Protein AF-A0A938PVH2-F1 (afdb_monomer)

Sequence (219 aa):
PDIEKRLEAFVRLGHAVLVFPGGVGTAEEIFYLLGIVTDPKNATHSLPLV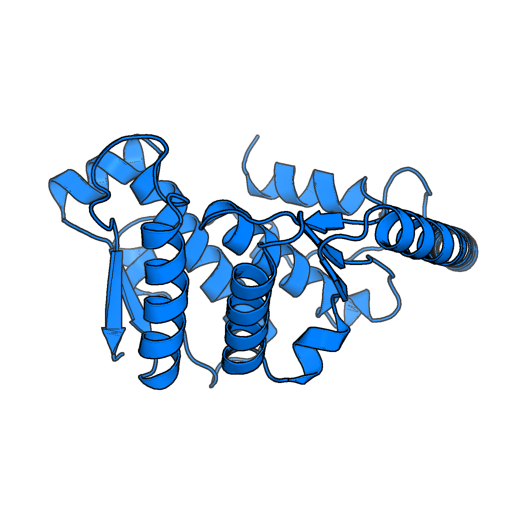FTGPAGSEAYFDELDRFLRTVLGDDIATCYRIIVGNAEAVGEHIDARMRRIRTQRRRDGDAYYFSWLLSIPPEHQKPFQVTHESVAALRLSRDLPRHQLITELRRAFSAIVTGNVKENGIRMIEERGPFVLASEPELVTALDRLLTQFVHQGRMRLNGEYKPCYRVVPA

Nearest PDB structures (foldseek):
  3gh1-assembly1_D  TM=9.750E-01  e=6.994E-23  Vibrio cholerae O1 biovar El Tor str. N16961
  3gh1-assembly1_A  TM=9.715E-01  e=1.486E-22  Vibrio cholerae O1 biovar El Tor str. N16961
  2pmb-assembly1_D  TM=9.766E-01  e=3.515E-22  Vibrio cholerae
  3gh1-assembly1_B  TM=9.733E-01  e=2.686E-22  Vibrio cholerae O1 biovar El Tor str. N16961
  2pmb-assembly1_B  TM=9.707E-01  e=2.412E-22  Vibrio cholerae

Secondary structure (DSSP, 8-state):
--HHHHHHHHHHH-SSEEE-S--HHHHHHHHHHHHHHTSGGGTT----EEEEE-TT-HHHHHHHHHHHHHHH-GGGGGSEEEEES-HHHHHHHHHHHHHHHHHHHHHHT--SSS-SS----HHHHS-----HHHHHT--B-TTS-HHHHHHHHHHHHHHHHHHHH-HHHHHHHHHH-SEEEEE-HHHHHHHHHHHHHHHHTT-S-SSSPPPPSEEEEE-

pLDDT: mean 94.38, std 4.14, range [72.56, 98.69]

Radius of gyration: 17.72 Å; Cα contacts (8 Å, |Δi|>4): 304; chains: 1; bounding box: 42×38×47 Å

Solvent-accessible surface area (backbone atoms only — not comparable to full-atom values): 12247 Å² total; per-residue (Å²): 144,57,68,38,60,51,56,50,50,50,63,30,55,43,72,56,46,81,43,60,91,64,26,49,62,50,52,21,50,48,28,54,50,48,45,31,67,67,33,78,84,21,71,88,58,75,67,54,35,36,40,37,44,56,72,87,41,56,71,57,51,54,49,51,50,50,43,48,28,74,67,65,38,72,71,53,59,76,64,46,44,82,48,64,53,43,69,65,61,50,52,55,51,50,56,59,47,51,57,51,42,54,53,48,28,65,73,73,72,44,53,88,78,38,46,72,80,63,57,70,58,68,80,66,60,51,84,81,77,75,46,64,68,56,45,48,66,42,62,48,42,75,90,43,60,64,66,56,30,32,52,36,50,23,50,53,27,49,41,51,40,32,30,69,73,34,70,73,29,37,50,48,32,73,76,73,42,50,39,48,40,36,14,41,69,70,51,32,54,46,50,50,52,55,52,50,51,27,52,77,70,54,40,74,46,94,73,78,88,82,74,74,46,55,44,75,36,75,101

Foldseek 3Di:
DDDLVVLLVCQFQDQEDEQEDFALVSVLSVLQLLLQCVPPLCVLPDHEYEYEDAPVCVVLVVLVLVLCCLQQNNCSPVRYHYDYNDVPVVVVVVVVSVVVNVVSCVVVVHDNRTGPSRDRDVLSNDDDDAALVSQQPQECESVDDSSSNSSSSSSNSVLQVCLQDPPVNVVRCVVPNAREHEHAPSNLVSVCVSNVVCQVVCRSHVDDHDDGSYHYDHD

Mean predicted aligned error: 3.4 Å

Structure (mmCIF, N/CA/C/O backbone):
data_AF-A0A938PVH2-F1
#
_entry.id   AF-A0A938PVH2-F1
#
loop_
_atom_site.group_PDB
_atom_site.id
_atom_site.type_symbol
_atom_site.label_atom_id
_atom_site.label_alt_id
_atom_site.label_comp_id
_atom_site.label_asym_id
_atom_site.label_entity_id
_atom_site.label_seq_id
_atom_site.pdbx_PDB_ins_code
_atom_site.Cartn_x
_atom_site.Cartn_y
_atom_site.Cartn_z
_atom_site.occupancy
_atom_site.B_iso_or_equiv
_atom_site.auth_seq_id
_atom_site.auth_comp_id
_atom_site.auth_asym_id
_atom_site.auth_atom_id
_atom_site.pdbx_PDB_model_num
ATOM 1 N N . PRO A 1 1 ? 15.352 -4.354 12.993 1.00 78.00 1 PRO A N 1
ATOM 2 C CA . PRO A 1 1 ? 15.425 -3.075 13.742 1.00 78.00 1 PRO A CA 1
ATOM 3 C C . PRO A 1 1 ? 14.081 -2.327 13.790 1.00 78.00 1 PRO A C 1
ATOM 5 O O . PRO A 1 1 ? 13.755 -1.824 14.853 1.00 78.00 1 PRO A O 1
ATOM 8 N N . ASP A 1 2 ? 13.292 -2.303 12.702 1.00 82.75 2 ASP A N 1
ATOM 9 C CA . ASP A 1 2 ? 11.919 -1.748 12.657 1.00 82.75 2 ASP A CA 1
ATOM 10 C C . ASP A 1 2 ? 11.151 -2.220 11.394 1.00 82.75 2 ASP A C 1
ATOM 12 O O . ASP A 1 2 ? 11.685 -3.009 10.605 1.00 82.75 2 ASP A O 1
ATOM 16 N N . ILE A 1 3 ? 9.888 -1.787 11.237 1.00 80.50 3 ILE A N 1
ATOM 17 C CA . ILE A 1 3 ? 8.997 -2.145 10.114 1.00 80.50 3 ILE A CA 1
ATOM 18 C C . ILE A 1 3 ? 9.482 -1.510 8.808 1.00 80.50 3 ILE A C 1
ATOM 20 O O . ILE A 1 3 ? 9.533 -2.186 7.783 1.00 80.50 3 ILE A O 1
ATOM 24 N N . GLU A 1 4 ? 9.895 -0.248 8.831 1.00 85.31 4 GLU A N 1
ATOM 25 C CA . GLU A 1 4 ? 10.315 0.484 7.636 1.00 85.31 4 GLU A CA 1
ATOM 26 C C . GLU A 1 4 ? 11.549 -0.154 6.984 1.00 85.31 4 GLU A C 1
ATOM 28 O O . GLU A 1 4 ? 11.578 -0.331 5.766 1.00 85.31 4 GLU A O 1
ATOM 33 N N . LYS A 1 5 ? 12.530 -0.610 7.777 1.00 89.31 5 LYS A N 1
ATOM 34 C CA . LYS A 1 5 ? 13.691 -1.356 7.255 1.00 89.31 5 LYS A CA 1
ATOM 35 C C . LYS A 1 5 ? 13.315 -2.725 6.693 1.00 89.31 5 LYS A C 1
ATOM 37 O O . LYS A 1 5 ? 13.970 -3.193 5.764 1.00 89.31 5 LYS A O 1
ATOM 42 N N . ARG A 1 6 ? 12.276 -3.376 7.233 1.00 89.69 6 ARG A N 1
ATOM 43 C CA . ARG A 1 6 ? 11.739 -4.624 6.664 1.00 89.69 6 ARG A CA 1
ATOM 44 C C . ARG A 1 6 ? 11.153 -4.368 5.275 1.00 89.69 6 ARG A C 1
ATOM 46 O O . ARG A 1 6 ? 11.444 -5.121 4.352 1.00 89.69 6 ARG A O 1
ATOM 53 N N . LEU A 1 7 ? 10.368 -3.301 5.126 1.00 88.94 7 LEU A N 1
ATOM 54 C CA . LEU A 1 7 ? 9.766 -2.917 3.848 1.00 88.94 7 LEU A CA 1
ATOM 55 C C . LEU A 1 7 ? 10.825 -2.530 2.807 1.00 88.94 7 LEU A C 1
ATOM 57 O O . LEU A 1 7 ? 10.749 -2.982 1.665 1.00 88.94 7 LEU A O 1
ATOM 61 N N . GLU A 1 8 ? 11.858 -1.786 3.214 1.00 94.00 8 GLU A N 1
ATOM 62 C CA . GLU A 1 8 ? 12.988 -1.474 2.335 1.00 94.00 8 GLU A CA 1
ATOM 63 C C . GLU A 1 8 ? 13.711 -2.751 1.883 1.00 94.00 8 GLU A C 1
ATOM 65 O O . GLU A 1 8 ? 13.991 -2.915 0.696 1.00 94.00 8 GLU A O 1
ATOM 70 N N . ALA A 1 9 ? 13.955 -3.703 2.788 1.00 94.31 9 ALA A N 1
ATOM 71 C CA . ALA A 1 9 ? 14.586 -4.967 2.420 1.00 94.31 9 ALA A CA 1
ATOM 72 C C . ALA A 1 9 ? 13.789 -5.729 1.343 1.00 94.31 9 ALA A C 1
ATOM 74 O O . ALA A 1 9 ? 14.394 -6.244 0.400 1.00 94.31 9 ALA A O 1
ATOM 75 N N . PHE A 1 10 ? 12.451 -5.754 1.427 1.00 93.00 10 PHE A N 1
ATOM 76 C CA . PHE A 1 10 ? 11.612 -6.411 0.417 1.00 93.00 10 PHE A CA 1
ATOM 77 C C . PHE A 1 10 ? 11.807 -5.824 -0.982 1.00 93.00 10 PHE A C 1
ATOM 79 O O . PHE A 1 10 ? 12.013 -6.576 -1.931 1.00 93.00 10 PHE A O 1
ATOM 86 N N . VAL A 1 11 ? 11.784 -4.497 -1.121 1.00 95.12 11 VAL A N 1
ATOM 87 C CA . VAL A 1 11 ? 11.889 -3.841 -2.438 1.00 95.12 11 VAL A CA 1
ATOM 88 C C . VAL A 1 11 ? 13.318 -3.790 -2.974 1.00 95.12 11 VAL A C 1
ATOM 90 O O . VAL A 1 11 ? 13.523 -3.703 -4.182 1.00 95.12 11 VAL A O 1
ATOM 93 N N . ARG A 1 12 ? 14.323 -3.851 -2.092 1.00 96.81 12 ARG A N 1
ATOM 94 C CA . ARG A 1 12 ? 15.731 -3.899 -2.501 1.00 96.81 12 ARG A CA 1
ATOM 95 C C . ARG A 1 12 ? 16.122 -5.267 -3.047 1.00 96.81 12 ARG A C 1
ATOM 97 O O . ARG A 1 12 ? 16.901 -5.328 -3.996 1.00 96.81 12 ARG A O 1
ATOM 104 N N . LEU A 1 13 ? 15.613 -6.339 -2.442 1.00 96.06 13 LEU A N 1
ATOM 105 C CA . LEU A 1 13 ? 15.939 -7.720 -2.811 1.00 96.06 13 LEU A CA 1
ATOM 106 C C . LEU A 1 13 ? 14.981 -8.287 -3.864 1.00 96.06 13 LEU A C 1
ATOM 108 O O . LEU A 1 13 ? 15.388 -9.092 -4.700 1.00 96.06 13 LEU A O 1
ATOM 112 N N . GLY A 1 14 ? 13.712 -7.882 -3.825 1.00 93.94 14 GLY A N 1
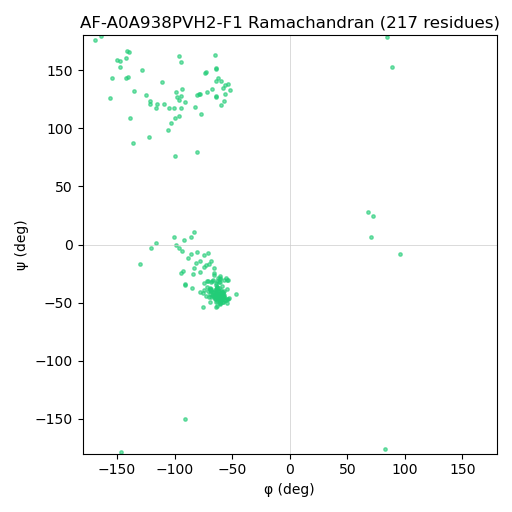ATOM 113 C CA . GLY A 1 14 ? 12.688 -8.349 -4.746 1.00 93.94 14 GLY A CA 1
ATOM 114 C C . GLY A 1 14 ? 12.867 -7.775 -6.148 1.00 93.94 14 GLY A C 1
ATOM 115 O O . GLY A 1 14 ? 12.989 -6.568 -6.341 1.00 93.94 14 GLY A O 1
ATOM 116 N N . HIS A 1 15 ? 12.821 -8.643 -7.156 1.00 95.69 15 HIS A N 1
ATOM 117 C CA . HIS A 1 15 ? 12.743 -8.211 -8.555 1.00 95.69 15 HIS A CA 1
ATOM 118 C C . HIS A 1 15 ? 11.307 -7.920 -8.987 1.00 95.69 15 HIS A C 1
ATOM 120 O O . HIS A 1 15 ? 11.089 -7.143 -9.905 1.00 95.69 15 HIS A O 1
ATOM 126 N N . ALA A 1 16 ? 10.325 -8.533 -8.338 1.00 95.94 16 ALA A N 1
ATOM 127 C CA . ALA A 1 16 ? 8.908 -8.255 -8.513 1.00 95.94 16 ALA A CA 1
ATOM 128 C C . ALA A 1 16 ? 8.179 -8.535 -7.200 1.00 95.94 16 ALA A C 1
ATOM 130 O O . ALA A 1 16 ? 8.674 -9.292 -6.363 1.00 95.94 16 ALA A O 1
ATOM 131 N N . VAL A 1 17 ? 7.000 -7.940 -7.040 1.00 97.38 17 VAL A N 1
ATOM 132 C CA . VAL A 1 17 ? 6.172 -8.117 -5.848 1.00 97.38 17 VAL A CA 1
ATOM 133 C C . VAL A 1 17 ? 4.822 -8.686 -6.254 1.00 97.38 17 VAL A C 1
ATOM 135 O O . VAL A 1 17 ? 4.111 -8.107 -7.077 1.00 97.38 17 VAL A O 1
ATOM 138 N N . LEU A 1 18 ? 4.483 -9.831 -5.665 1.00 98.00 18 LEU A N 1
ATOM 139 C CA . LEU A 1 18 ? 3.156 -10.427 -5.745 1.00 98.00 18 LEU A CA 1
ATOM 140 C C . LEU A 1 18 ? 2.389 -10.062 -4.476 1.00 98.00 18 LEU A C 1
ATOM 142 O O . LEU A 1 18 ? 2.882 -10.298 -3.374 1.00 98.00 18 LEU A O 1
ATOM 146 N N . VAL A 1 19 ? 1.192 -9.503 -4.628 1.00 98.00 19 VAL A N 1
ATOM 147 C CA . VAL A 1 19 ? 0.321 -9.131 -3.510 1.00 98.00 19 VAL A CA 1
ATOM 148 C C . VAL A 1 19 ? -0.945 -9.972 -3.567 1.00 98.00 19 VAL A C 1
ATOM 150 O O . VAL A 1 19 ? -1.683 -9.937 -4.552 1.00 98.00 19 VAL A O 1
ATOM 153 N N . PHE A 1 20 ? -1.187 -10.721 -2.494 1.00 98.00 20 PHE A N 1
ATOM 154 C CA . PHE A 1 20 ? -2.380 -11.544 -2.312 1.00 98.00 20 PHE A CA 1
ATOM 155 C C . PHE A 1 20 ? -3.445 -10.809 -1.492 1.00 98.00 20 PHE A C 1
ATOM 157 O O . PHE A 1 20 ? -3.111 -9.846 -0.798 1.00 98.00 20 PHE A O 1
ATOM 164 N N . PRO A 1 21 ? -4.720 -11.249 -1.520 1.00 97.00 21 PRO A N 1
ATOM 165 C CA . PRO A 1 21 ? -5.756 -10.635 -0.708 1.00 97.00 21 PRO A CA 1
ATOM 166 C C . PRO A 1 21 ? -5.412 -10.651 0.780 1.00 97.00 21 PRO A C 1
ATOM 168 O O . PRO A 1 21 ? -5.226 -11.712 1.379 1.00 97.00 21 PRO A O 1
ATOM 171 N N . GLY A 1 22 ? -5.401 -9.473 1.391 1.00 95.69 22 GLY A N 1
ATOM 172 C CA . GLY A 1 22 ? -5.084 -9.282 2.801 1.00 95.69 22 GLY A CA 1
ATOM 173 C C . GLY A 1 22 ? -5.871 -8.137 3.430 1.00 95.69 22 GLY A C 1
ATOM 174 O O . GLY A 1 22 ? -6.741 -7.541 2.797 1.00 95.69 22 GLY A O 1
ATOM 175 N N . GLY A 1 23 ? -5.617 -7.885 4.712 1.00 94.94 23 GLY A N 1
ATOM 176 C CA . GLY A 1 23 ? -6.271 -6.816 5.467 1.00 94.94 23 GLY A CA 1
ATOM 177 C C . GLY A 1 23 ? -5.504 -5.497 5.408 1.00 94.94 23 GLY A C 1
ATOM 178 O O . GLY A 1 23 ? -4.758 -5.212 4.472 1.00 94.94 23 GLY A O 1
ATOM 179 N N . VAL A 1 24 ? -5.633 -4.712 6.474 1.00 94.06 24 VAL A N 1
ATOM 180 C CA . VAL A 1 24 ? -5.008 -3.385 6.597 1.00 94.06 24 VAL A CA 1
ATOM 181 C C . VAL A 1 24 ? -3.480 -3.392 6.532 1.00 94.06 24 VAL A C 1
ATOM 183 O O . VAL A 1 24 ? -2.908 -2.435 6.027 1.00 94.06 24 VAL A O 1
ATOM 186 N N . GLY A 1 25 ? -2.816 -4.469 6.968 1.00 94.06 25 GLY A N 1
ATOM 187 C CA . GLY A 1 25 ? -1.357 -4.590 6.843 1.00 94.06 25 GLY A CA 1
ATOM 188 C C . GLY A 1 25 ? -0.905 -4.739 5.390 1.00 94.06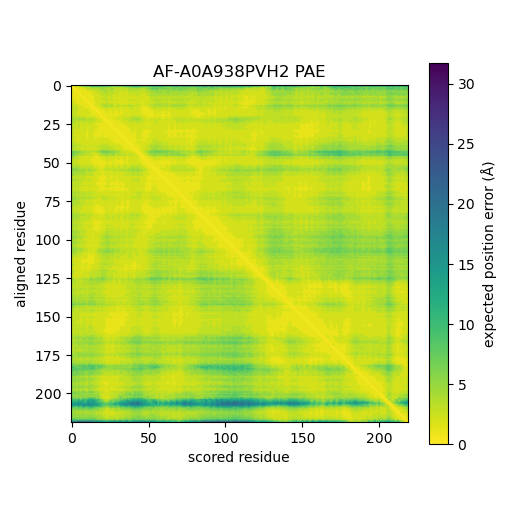 25 GLY A C 1
ATOM 189 O O . GLY A 1 25 ? 0.062 -4.119 4.969 1.00 94.06 25 GLY A O 1
ATOM 190 N N . THR A 1 26 ? -1.658 -5.487 4.584 1.00 95.88 26 THR A N 1
ATOM 191 C CA . THR A 1 26 ? -1.390 -5.597 3.146 1.00 95.88 26 THR A CA 1
ATOM 192 C C . THR A 1 26 ? -1.696 -4.284 2.430 1.00 95.88 26 THR A C 1
ATOM 194 O O . THR A 1 26 ? -0.948 -3.884 1.544 1.00 95.88 26 THR A O 1
ATOM 197 N N . ALA A 1 27 ? -2.753 -3.570 2.835 1.00 96.06 27 ALA A N 1
ATOM 198 C CA . ALA A 1 27 ? -3.034 -2.232 2.315 1.00 96.06 27 ALA A CA 1
ATOM 199 C C . ALA A 1 27 ? -1.902 -1.237 2.642 1.00 96.06 27 ALA A C 1
ATOM 201 O O . ALA A 1 27 ? -1.473 -0.498 1.758 1.00 96.06 27 ALA A O 1
ATOM 202 N N . GLU A 1 28 ? -1.360 -1.258 3.866 1.00 95.50 28 GLU A N 1
ATOM 203 C CA . GLU A 1 28 ? -0.174 -0.475 4.251 1.00 95.50 28 GLU A CA 1
ATOM 204 C C . GLU A 1 28 ? 1.017 -0.755 3.319 1.00 95.50 28 GLU A C 1
ATOM 206 O O . GLU A 1 28 ? 1.641 0.175 2.800 1.00 95.50 28 GLU A O 1
ATOM 211 N N . GLU A 1 29 ? 1.300 -2.033 3.057 1.00 95.50 29 GLU A N 1
ATOM 212 C CA . GLU A 1 29 ? 2.375 -2.469 2.162 1.00 95.50 29 GLU A CA 1
ATOM 213 C C . GLU A 1 29 ? 2.132 -2.031 0.709 1.00 95.50 29 GLU A C 1
ATOM 215 O O . GLU A 1 29 ? 3.064 -1.580 0.042 1.00 95.50 29 GLU A O 1
ATOM 220 N N . ILE A 1 30 ? 0.887 -2.065 0.223 1.00 97.50 30 ILE A N 1
ATOM 221 C CA . ILE A 1 30 ? 0.523 -1.539 -1.101 1.00 97.50 30 ILE A CA 1
ATOM 222 C C . ILE A 1 30 ? 0.825 -0.042 -1.192 1.00 97.50 30 ILE A C 1
ATOM 224 O O . ILE A 1 30 ? 1.467 0.383 -2.150 1.00 97.50 30 ILE A O 1
ATOM 228 N N . PHE A 1 31 ? 0.428 0.767 -0.205 1.00 97.19 31 PHE A N 1
ATOM 229 C CA . PHE A 1 31 ? 0.738 2.202 -0.216 1.00 97.19 31 PHE A CA 1
ATOM 230 C C . PHE A 1 31 ? 2.240 2.476 -0.128 1.00 97.19 31 PHE A C 1
ATOM 232 O O . PHE A 1 31 ? 2.736 3.393 -0.784 1.00 97.19 31 PHE A O 1
ATOM 239 N N . TYR A 1 32 ? 2.989 1.657 0.613 1.00 96.06 32 TYR A N 1
ATOM 240 C CA . TYR A 1 32 ? 4.448 1.726 0.607 1.00 96.06 32 TYR A CA 1
ATOM 241 C C . TYR A 1 32 ? 5.026 1.492 -0.799 1.00 96.06 32 TYR A C 1
ATOM 243 O O . TYR A 1 32 ? 5.841 2.287 -1.265 1.00 96.06 32 TYR A O 1
ATOM 251 N N . LEU A 1 33 ? 4.568 0.446 -1.494 1.00 96.88 33 LEU A N 1
ATOM 252 C CA . LEU A 1 33 ? 5.014 0.107 -2.848 1.00 96.88 33 LEU A CA 1
ATOM 253 C C . LEU A 1 33 ? 4.621 1.178 -3.868 1.00 96.88 33 LEU A C 1
ATOM 255 O O . LEU A 1 33 ? 5.457 1.583 -4.674 1.00 96.88 33 LEU A O 1
ATOM 259 N N . LEU A 1 34 ? 3.380 1.669 -3.813 1.00 97.19 34 LEU A N 1
ATOM 260 C CA . LEU A 1 34 ? 2.887 2.723 -4.700 1.00 97.19 34 LEU A CA 1
ATOM 261 C C . LEU A 1 34 ? 3.683 4.018 -4.537 1.00 97.19 34 LEU A C 1
ATOM 263 O O . LEU A 1 34 ? 4.016 4.643 -5.540 1.00 97.19 34 LEU A O 1
ATOM 267 N N . GLY A 1 35 ? 4.058 4.391 -3.311 1.00 96.00 35 GLY A N 1
ATOM 268 C CA . GLY A 1 35 ? 4.881 5.580 -3.073 1.00 96.00 35 GLY A CA 1
ATOM 269 C C . GLY A 1 35 ? 6.266 5.484 -3.710 1.00 96.00 35 GLY A C 1
ATOM 270 O O . GLY A 1 35 ? 6.795 6.480 -4.191 1.00 96.00 35 GLY A O 1
ATOM 271 N N . ILE A 1 36 ? 6.818 4.272 -3.804 1.00 95.75 36 ILE A N 1
ATOM 272 C CA . ILE A 1 36 ? 8.084 4.019 -4.495 1.00 95.75 36 ILE A CA 1
ATOM 273 C C . ILE A 1 36 ? 7.888 4.046 -6.013 1.00 95.75 36 ILE A C 1
ATOM 275 O O . ILE A 1 36 ? 8.589 4.782 -6.702 1.00 95.75 36 ILE A O 1
ATOM 279 N N . VAL A 1 37 ? 6.952 3.267 -6.565 1.00 95.25 37 VAL A N 1
ATOM 280 C CA . VAL A 1 37 ? 6.831 3.133 -8.034 1.00 95.25 37 VAL A CA 1
ATOM 281 C C . VAL A 1 37 ? 6.259 4.376 -8.717 1.00 95.25 37 VAL A C 1
ATOM 283 O O . VAL A 1 37 ? 6.411 4.521 -9.926 1.00 95.25 37 VAL A O 1
ATOM 286 N N . THR A 1 38 ? 5.617 5.272 -7.961 1.00 94.94 38 THR A N 1
ATOM 287 C CA . THR A 1 38 ? 5.129 6.565 -8.470 1.00 94.94 38 THR A CA 1
ATOM 288 C C . THR A 1 38 ? 6.113 7.718 -8.259 1.00 94.94 38 THR A C 1
ATOM 290 O O . THR A 1 38 ? 5.862 8.811 -8.767 1.00 94.94 38 THR A O 1
ATOM 293 N N . ASP A 1 39 ? 7.234 7.510 -7.554 1.00 94.19 39 ASP A N 1
ATOM 294 C CA . ASP A 1 39 ? 8.265 8.542 -7.416 1.00 94.19 39 ASP A CA 1
ATOM 295 C C . ASP A 1 39 ? 8.863 8.854 -8.805 1.00 94.19 39 ASP A C 1
ATOM 297 O O . ASP A 1 39 ? 9.340 7.938 -9.485 1.00 94.19 39 ASP A O 1
ATOM 301 N N . PRO A 1 40 ? 8.895 10.127 -9.243 1.00 92.69 40 PRO A N 1
ATOM 302 C CA . PRO A 1 40 ? 9.504 10.515 -10.514 1.00 92.69 40 PRO A CA 1
ATOM 303 C C . PRO A 1 40 ? 10.955 10.042 -10.688 1.00 92.69 40 PRO A C 1
ATOM 305 O O . PRO A 1 40 ? 11.375 9.750 -11.808 1.00 92.69 40 PRO A O 1
ATOM 308 N N . LYS A 1 41 ? 11.723 9.912 -9.598 1.00 94.12 41 LYS A N 1
ATOM 309 C CA . LYS A 1 41 ? 13.095 9.373 -9.612 1.00 94.12 41 LYS A CA 1
ATOM 310 C C . LYS A 1 41 ? 13.146 7.896 -10.003 1.00 94.12 41 LYS A C 1
ATOM 312 O O . LYS A 1 41 ? 14.190 7.421 -10.435 1.00 94.12 41 LYS A O 1
ATOM 317 N N . ASN A 1 42 ? 12.027 7.188 -9.884 1.00 94.69 42 ASN A N 1
ATOM 318 C CA . ASN A 1 42 ? 11.879 5.787 -10.254 1.00 94.69 42 ASN A CA 1
ATOM 319 C C . ASN A 1 42 ? 11.203 5.582 -11.612 1.00 94.69 42 ASN A C 1
ATOM 321 O O . ASN A 1 42 ? 10.986 4.437 -11.997 1.00 94.69 42 ASN A O 1
ATOM 325 N N . ALA A 1 43 ? 10.928 6.641 -12.381 1.00 91.25 43 ALA A N 1
ATOM 326 C CA . ALA A 1 43 ? 10.255 6.534 -13.681 1.00 91.25 43 ALA A CA 1
ATOM 327 C C . ALA A 1 43 ? 10.966 5.584 -14.666 1.00 91.25 43 ALA A C 1
ATOM 329 O O . ALA A 1 43 ? 10.331 4.967 -15.522 1.00 91.25 43 ALA A O 1
ATOM 330 N N . THR A 1 44 ? 12.289 5.447 -14.548 1.00 88.50 44 THR A N 1
ATOM 331 C CA . THR A 1 44 ? 13.102 4.546 -15.373 1.00 88.50 44 THR A CA 1
ATOM 332 C C . THR A 1 44 ? 13.433 3.224 -14.691 1.00 88.50 44 THR A C 1
ATOM 334 O O . THR A 1 44 ? 14.085 2.408 -15.343 1.00 88.50 44 THR A O 1
ATOM 337 N N . HIS A 1 45 ? 12.996 2.992 -13.446 1.00 90.31 45 HIS A N 1
ATOM 338 C CA . HIS A 1 45 ? 13.219 1.777 -12.658 1.00 90.31 45 HIS A CA 1
ATOM 339 C C . HIS A 1 45 ? 11.999 0.851 -12.716 1.00 90.31 45 HIS A C 1
ATOM 341 O O . HIS A 1 45 ? 10.862 1.261 -12.520 1.00 90.31 45 HIS A O 1
ATOM 347 N N . SER A 1 46 ? 12.225 -0.433 -13.002 1.00 89.88 46 SER A N 1
ATOM 348 C CA . SER A 1 46 ? 11.148 -1.414 -13.140 1.00 89.88 46 SER A CA 1
ATOM 349 C C . SER A 1 46 ? 11.025 -2.230 -11.861 1.00 89.88 46 SER A C 1
ATOM 351 O O . SER A 1 46 ? 11.847 -3.111 -11.618 1.00 89.88 46 SER A O 1
ATOM 353 N N . LEU A 1 47 ? 9.948 -2.007 -11.108 1.00 94.69 47 LEU A N 1
ATOM 354 C CA . LEU A 1 47 ? 9.507 -2.877 -10.016 1.00 94.69 47 LEU A CA 1
ATOM 355 C C . LEU A 1 47 ? 8.067 -3.339 -10.306 1.00 94.69 47 LEU A C 1
ATOM 357 O O . LEU A 1 47 ? 7.120 -2.616 -10.005 1.00 94.69 47 LEU A O 1
ATOM 361 N N . PRO A 1 48 ? 7.875 -4.500 -10.957 1.00 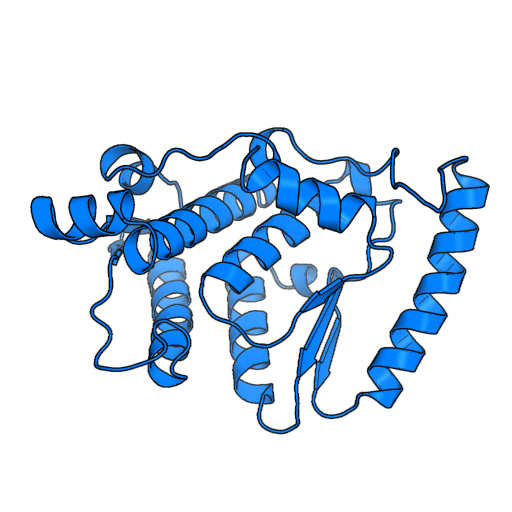96.00 48 PRO A N 1
ATOM 362 C CA . PRO A 1 48 ? 6.552 -5.016 -11.278 1.00 96.00 48 PRO A CA 1
ATOM 363 C C . PRO A 1 48 ? 5.760 -5.334 -10.010 1.00 96.00 48 PRO A C 1
ATOM 365 O O . PRO A 1 48 ? 6.229 -6.097 -9.163 1.00 96.00 48 PRO A O 1
ATOM 368 N N . LEU A 1 49 ? 4.545 -4.795 -9.932 1.00 97.69 49 LEU A N 1
ATOM 369 C CA . LEU A 1 49 ? 3.568 -5.101 -8.893 1.00 97.69 49 LEU A CA 1
ATOM 370 C C . LEU A 1 49 ? 2.427 -5.909 -9.515 1.00 97.69 49 LEU A C 1
ATOM 372 O O . LEU A 1 49 ? 1.775 -5.445 -10.454 1.00 97.69 49 LEU A O 1
ATOM 376 N N . VAL A 1 50 ? 2.192 -7.123 -9.018 1.00 98.44 50 VAL A N 1
ATOM 377 C CA . VAL A 1 50 ? 1.100 -7.985 -9.488 1.00 98.44 50 VAL A CA 1
ATOM 378 C C . VAL A 1 50 ? 0.187 -8.330 -8.322 1.00 98.44 50 VAL A C 1
ATOM 380 O O . VAL A 1 50 ? 0.613 -8.917 -7.333 1.00 98.44 50 VAL A O 1
ATOM 383 N N . PHE A 1 51 ? -1.080 -7.972 -8.454 1.00 98.56 51 PHE A N 1
ATOM 384 C CA . PHE A 1 51 ? -2.143 -8.280 -7.509 1.00 98.56 51 PHE A CA 1
ATOM 385 C C . PHE A 1 51 ? -2.829 -9.563 -7.975 1.00 98.56 51 PHE A C 1
ATOM 387 O O . PHE A 1 51 ? -3.338 -9.630 -9.097 1.00 98.56 51 PHE A O 1
ATOM 394 N N . THR A 1 52 ? -2.775 -10.617 -7.165 1.00 98.69 52 THR A N 1
ATOM 395 C CA . THR A 1 52 ? -3.220 -11.947 -7.590 1.00 98.69 52 THR A CA 1
ATOM 396 C C . THR A 1 52 ? -3.814 -12.765 -6.458 1.00 98.69 52 THR A C 1
ATOM 398 O O . THR A 1 52 ? -3.491 -12.577 -5.293 1.00 98.69 52 THR A O 1
ATOM 401 N N . GLY A 1 53 ? -4.705 -13.690 -6.791 1.00 97.75 53 GLY A N 1
ATOM 402 C CA . GLY A 1 53 ? -5.386 -14.548 -5.833 1.00 97.75 53 GLY A CA 1
ATOM 403 C C . GLY A 1 53 ? -6.137 -15.678 -6.532 1.00 97.75 53 GLY A C 1
ATOM 404 O O . GLY A 1 53 ? -6.159 -15.735 -7.767 1.00 97.75 53 GLY A O 1
ATOM 405 N N . PRO A 1 54 ? -6.748 -16.595 -5.765 1.00 97.38 54 PRO A N 1
ATOM 406 C CA . PRO A 1 54 ? -7.566 -17.661 -6.332 1.00 97.38 54 PRO A CA 1
ATOM 407 C C . PRO A 1 54 ? -8.808 -17.093 -7.029 1.00 97.38 54 PRO A C 1
ATOM 409 O O . PRO A 1 54 ? -9.213 -15.958 -6.764 1.00 97.38 54 PRO A O 1
ATOM 412 N N . ALA A 1 55 ? -9.443 -17.905 -7.873 1.00 96.75 55 ALA A N 1
ATOM 413 C CA . ALA A 1 55 ? -10.794 -17.613 -8.346 1.00 96.75 55 ALA A CA 1
ATOM 414 C C . ALA A 1 55 ? -11.729 -17.380 -7.142 1.00 96.75 55 ALA A C 1
ATOM 416 O O . ALA A 1 55 ? -11.615 -18.071 -6.126 1.00 96.75 55 ALA A O 1
ATOM 417 N N . GLY A 1 56 ? -12.606 -16.384 -7.230 1.00 95.12 56 GLY A N 1
ATOM 418 C CA . GLY A 1 56 ? -13.443 -15.907 -6.122 1.00 95.12 56 GLY A CA 1
ATOM 419 C C . GLY A 1 56 ? -12.868 -14.695 -5.373 1.00 95.12 56 GLY A C 1
ATOM 420 O O . GLY A 1 56 ? -13.548 -14.116 -4.525 1.00 95.12 56 GLY A O 1
ATOM 421 N N . SER A 1 57 ? -11.625 -14.289 -5.664 1.00 96.38 57 SER A N 1
ATOM 422 C CA . SER A 1 57 ? -11.009 -13.074 -5.102 1.00 96.38 57 SER A CA 1
ATOM 423 C C . SER A 1 57 ? -11.199 -11.817 -5.963 1.00 96.38 57 SER A C 1
ATOM 425 O O . SER A 1 57 ? -10.706 -10.751 -5.599 1.00 96.38 57 SER A O 1
ATOM 427 N N . GLU A 1 58 ? -11.949 -11.903 -7.065 1.00 96.25 58 GLU A N 1
ATOM 428 C CA . GLU A 1 58 ? -12.198 -10.805 -8.008 1.00 96.25 58 GLU A CA 1
ATOM 429 C C . GLU A 1 58 ? -12.829 -9.612 -7.288 1.00 96.25 58 GLU A C 1
ATOM 431 O O . GLU A 1 58 ? -12.279 -8.520 -7.320 1.00 96.25 58 GLU A O 1
ATOM 436 N N . ALA A 1 59 ? -13.886 -9.842 -6.502 1.00 94.12 59 ALA A N 1
ATOM 437 C CA . ALA A 1 59 ? -14.565 -8.782 -5.755 1.00 94.12 59 ALA A CA 1
ATOM 438 C C . ALA A 1 59 ? -13.657 -8.062 -4.736 1.00 94.12 59 ALA A C 1
ATOM 440 O O . ALA A 1 59 ? -13.896 -6.901 -4.403 1.00 94.12 59 ALA A O 1
ATOM 441 N N . TYR A 1 60 ? -12.618 -8.731 -4.217 1.00 95.75 60 TYR A N 1
ATOM 442 C CA . TYR A 1 60 ? -11.614 -8.078 -3.371 1.00 95.75 60 TYR A CA 1
ATOM 443 C C . TYR A 1 60 ? -10.753 -7.116 -4.193 1.00 95.75 60 TYR A C 1
ATOM 445 O O . TYR A 1 60 ? -10.584 -5.960 -3.807 1.00 95.75 60 TYR A O 1
ATOM 453 N N . PHE A 1 61 ? -10.224 -7.584 -5.325 1.00 97.31 61 PHE A N 1
ATOM 454 C CA . PHE A 1 61 ? -9.358 -6.764 -6.165 1.00 97.31 61 PHE A CA 1
ATOM 455 C C . PHE A 1 61 ? -10.120 -5.666 -6.906 1.00 97.31 61 PHE A C 1
ATOM 457 O O . PHE A 1 61 ? -9.566 -4.586 -7.062 1.00 97.31 61 PHE A O 1
ATOM 464 N N . ASP A 1 62 ? -11.385 -5.882 -7.265 1.00 96.31 62 ASP A N 1
ATOM 465 C CA . ASP A 1 62 ? -12.258 -4.856 -7.840 1.00 96.31 62 ASP A CA 1
ATOM 466 C C . ASP A 1 62 ? -12.505 -3.711 -6.851 1.00 96.31 62 ASP A C 1
ATOM 468 O O . ASP A 1 62 ? -12.558 -2.548 -7.250 1.00 96.31 62 ASP A O 1
ATOM 472 N N . GLU A 1 63 ? -12.666 -4.011 -5.555 1.00 95.88 63 GLU A N 1
ATOM 473 C CA . GLU A 1 63 ? -12.770 -2.968 -4.529 1.00 95.88 63 GLU A CA 1
ATOM 474 C C . GLU A 1 63 ? -11.452 -2.249 -4.302 1.00 95.88 63 GLU A C 1
ATOM 476 O O . GLU A 1 63 ? -11.430 -1.021 -4.258 1.00 95.88 63 GLU A O 1
ATOM 481 N N . LEU A 1 64 ? -10.352 -2.990 -4.202 1.00 97.50 64 LEU A N 1
ATOM 482 C CA . LEU A 1 64 ? -9.041 -2.389 -4.023 1.00 97.50 64 LEU A CA 1
ATOM 483 C C . LEU A 1 64 ? -8.667 -1.483 -5.211 1.00 97.50 64 LEU A C 1
ATOM 485 O O . LEU A 1 64 ? -8.240 -0.354 -4.994 1.00 97.50 64 LEU A O 1
ATOM 489 N N . ASP A 1 65 ? -8.862 -1.940 -6.451 1.00 98.25 65 ASP A N 1
ATOM 490 C CA . ASP A 1 65 ? -8.622 -1.164 -7.677 1.00 98.25 65 ASP A CA 1
ATOM 491 C C . ASP A 1 65 ? -9.492 0.094 -7.706 1.00 9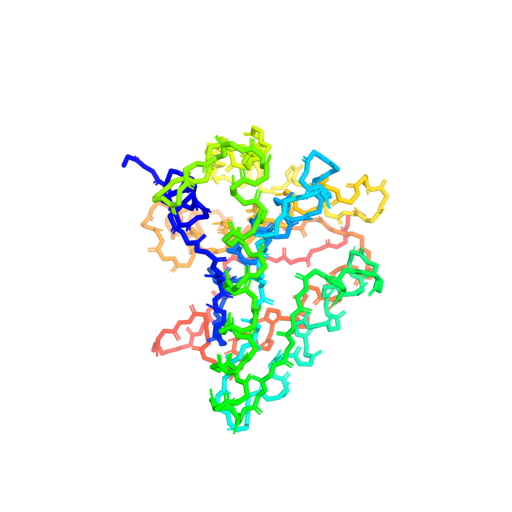8.25 65 ASP A C 1
ATOM 493 O O . ASP A 1 65 ? -8.974 1.201 -7.866 1.00 98.25 65 ASP A O 1
ATOM 497 N N . ARG A 1 66 ? -10.799 -0.046 -7.443 1.00 97.31 66 ARG A N 1
ATOM 498 C CA . ARG A 1 66 ? -11.724 1.093 -7.367 1.00 97.31 66 ARG A CA 1
ATOM 499 C C . ARG A 1 66 ? -11.290 2.103 -6.316 1.00 97.31 66 ARG A C 1
ATOM 501 O O . ARG A 1 66 ? -11.279 3.300 -6.604 1.00 97.31 66 ARG A O 1
ATOM 508 N N . PHE A 1 67 ? -10.921 1.642 -5.125 1.00 97.19 67 PHE A N 1
ATOM 509 C CA . PHE A 1 67 ? -10.449 2.503 -4.048 1.00 97.19 67 PHE A CA 1
ATOM 510 C C . PHE A 1 67 ? -9.183 3.257 -4.463 1.00 97.19 67 PHE A C 1
ATOM 512 O O . PHE A 1 67 ? -9.141 4.483 -4.377 1.00 97.19 67 PHE A O 1
ATOM 519 N N . LEU A 1 68 ? -8.177 2.552 -4.989 1.00 97.81 68 LEU A N 1
ATOM 520 C CA . LEU A 1 68 ? -6.928 3.169 -5.435 1.00 97.81 68 LEU A CA 1
ATOM 521 C C . LEU A 1 68 ? -7.171 4.213 -6.529 1.00 97.81 68 LEU A C 1
ATOM 523 O O . LEU A 1 68 ? -6.615 5.303 -6.441 1.00 97.81 68 LEU A O 1
ATOM 527 N N . ARG A 1 69 ? -8.020 3.924 -7.521 1.00 97.44 69 ARG A N 1
ATOM 528 C CA . ARG A 1 69 ? -8.375 4.876 -8.588 1.00 97.44 69 ARG A CA 1
ATOM 529 C C . ARG A 1 69 ? -9.121 6.094 -8.061 1.00 97.44 69 ARG A C 1
ATOM 531 O O . ARG A 1 69 ? -8.782 7.217 -8.414 1.00 97.44 69 ARG A O 1
ATOM 538 N N . THR A 1 70 ? -10.092 5.875 -7.176 1.00 95.25 70 THR A N 1
ATOM 539 C CA . THR A 1 70 ? -10.886 6.950 -6.556 1.00 95.25 70 THR A CA 1
ATOM 540 C C . THR A 1 70 ? -9.996 7.930 -5.798 1.00 95.25 70 THR A C 1
ATOM 542 O O . THR A 1 70 ? -10.209 9.141 -5.847 1.00 95.25 70 THR A O 1
ATOM 545 N N . VAL A 1 71 ? -8.995 7.402 -5.092 1.00 95.19 71 VAL A N 1
ATOM 546 C CA . VAL A 1 71 ? -8.158 8.185 -4.183 1.00 95.19 71 VAL A CA 1
ATOM 547 C C . VAL A 1 71 ? -6.918 8.759 -4.873 1.00 95.19 71 VAL A C 1
ATOM 549 O O . VAL A 1 71 ? -6.493 9.858 -4.532 1.00 95.19 71 VAL A O 1
ATOM 552 N N . LEU A 1 72 ? -6.327 8.046 -5.836 1.00 96.25 72 LEU A N 1
ATOM 553 C CA . LEU A 1 72 ? -5.028 8.390 -6.433 1.00 96.25 72 LEU A CA 1
ATOM 554 C C . LEU A 1 72 ? -5.084 8.727 -7.929 1.00 96.25 72 LEU A C 1
ATOM 556 O O . LEU A 1 72 ? -4.029 9.000 -8.505 1.00 96.25 72 LEU A O 1
ATOM 560 N N . GLY A 1 73 ? -6.270 8.701 -8.539 1.00 95.81 73 GLY A N 1
ATOM 561 C CA . GLY A 1 73 ? -6.477 8.900 -9.973 1.00 95.81 73 GLY A CA 1
ATOM 562 C C . GLY A 1 73 ? -6.404 7.599 -10.778 1.00 95.81 73 GLY A C 1
ATOM 563 O O . GLY A 1 73 ? -5.725 6.645 -10.397 1.00 95.81 73 GLY A O 1
ATOM 564 N N . ASP A 1 74 ? -7.101 7.559 -11.917 1.00 96.44 74 ASP A N 1
ATOM 565 C CA . ASP A 1 74 ? -7.227 6.358 -12.757 1.00 96.44 74 ASP A CA 1
ATOM 566 C C . ASP A 1 74 ? -5.897 5.819 -13.295 1.00 96.44 74 ASP A C 1
ATOM 568 O O . ASP A 1 74 ? -5.742 4.612 -13.508 1.00 96.44 74 ASP A O 1
ATOM 572 N N . ASP A 1 75 ? -4.915 6.697 -13.493 1.00 96.62 75 ASP A N 1
ATOM 573 C CA . ASP A 1 75 ? -3.595 6.337 -13.995 1.00 96.62 75 ASP A CA 1
ATOM 574 C C . ASP A 1 75 ? -2.783 5.506 -12.984 1.00 96.62 75 ASP A C 1
ATOM 576 O O . ASP A 1 75 ? -1.817 4.851 -13.380 1.00 96.62 75 ASP A O 1
ATOM 580 N N . ILE A 1 76 ? -3.190 5.436 -11.704 1.00 97.38 76 ILE A N 1
ATOM 581 C CA . ILE A 1 76 ? -2.553 4.559 -10.700 1.00 97.38 76 ILE A CA 1
ATOM 582 C C . ILE A 1 76 ? -2.552 3.095 -11.115 1.00 97.38 76 ILE A C 1
ATOM 584 O O . ILE A 1 76 ? -1.620 2.361 -10.793 1.00 97.38 76 ILE A O 1
ATOM 588 N N . ALA A 1 77 ? -3.553 2.669 -11.878 1.00 97.44 77 ALA A N 1
ATOM 589 C CA . ALA A 1 77 ? -3.639 1.296 -12.343 1.00 97.44 77 ALA A CA 1
ATOM 590 C C . ALA A 1 77 ? -2.591 0.937 -13.403 1.00 97.44 77 ALA A C 1
ATOM 592 O O . ALA A 1 77 ? -2.449 -0.230 -13.755 1.00 97.44 77 ALA A O 1
ATOM 593 N N . THR A 1 78 ? -1.818 1.906 -13.904 1.00 96.31 78 THR A N 1
ATOM 594 C CA . THR A 1 78 ? -0.640 1.616 -14.736 1.00 96.31 78 THR A CA 1
ATOM 595 C C . THR A 1 78 ? 0.538 1.077 -13.917 1.00 96.31 78 THR A C 1
ATOM 597 O O . THR A 1 78 ? 1.426 0.428 -14.475 1.00 96.31 78 THR A O 1
ATOM 600 N N . CYS A 1 79 ? 0.537 1.292 -12.596 1.00 96.56 79 CYS A N 1
ATOM 601 C CA . CYS A 1 79 ? 1.606 0.880 -11.689 1.00 96.56 79 CYS A CA 1
ATOM 602 C C . CYS A 1 79 ? 1.528 -0.599 -11.275 1.00 96.56 79 CYS A C 1
ATOM 604 O O . CYS A 1 79 ? 2.509 -1.135 -10.758 1.00 96.56 79 CYS A O 1
ATOM 606 N N . TYR A 1 80 ? 0.389 -1.266 -11.482 1.00 98.00 80 TYR A N 1
ATOM 607 C CA . TYR A 1 80 ? 0.181 -2.661 -11.092 1.00 98.00 80 TYR A CA 1
ATOM 608 C C . TYR A 1 80 ? -0.594 -3.454 -12.146 1.00 98.00 80 TYR A C 1
ATOM 610 O O . TYR A 1 80 ? -1.199 -2.910 -13.066 1.00 98.00 80 TYR A O 1
ATOM 618 N N . ARG A 1 81 ? -0.571 -4.782 -12.023 1.00 98.25 81 ARG A N 1
ATOM 619 C CA . ARG A 1 81 ? -1.356 -5.699 -12.854 1.00 98.25 81 ARG A CA 1
ATOM 620 C C . ARG A 1 81 ? -2.195 -6.608 -11.968 1.00 98.25 81 ARG A C 1
ATOM 622 O O . ARG A 1 81 ? -1.644 -7.270 -11.102 1.00 98.25 81 ARG A O 1
ATOM 629 N N . ILE A 1 82 ? -3.497 -6.695 -12.226 1.00 98.62 82 ILE A N 1
ATOM 630 C CA . ILE A 1 82 ? -4.382 -7.653 -11.550 1.00 98.62 82 ILE A CA 1
ATOM 631 C C . ILE A 1 82 ? -4.503 -8.918 -12.410 1.00 98.62 82 ILE A C 1
ATOM 633 O O . ILE A 1 82 ? -4.771 -8.828 -13.610 1.00 98.62 82 ILE A O 1
ATOM 637 N N . ILE A 1 83 ? -4.263 -10.089 -11.813 1.00 98.50 83 ILE A N 1
ATOM 638 C CA . ILE A 1 83 ? -4.429 -11.412 -12.440 1.00 98.50 83 ILE A CA 1
ATOM 639 C C . ILE A 1 83 ? -5.054 -12.352 -11.406 1.00 98.50 83 ILE A C 1
ATOM 641 O O . ILE A 1 83 ? -4.385 -12.750 -10.455 1.00 98.50 83 ILE A O 1
ATOM 645 N N . VAL A 1 84 ? -6.321 -12.725 -11.578 1.00 98.31 84 VAL A N 1
ATOM 646 C CA . VAL A 1 84 ? -7.059 -13.574 -10.627 1.00 98.31 84 VAL A CA 1
ATOM 647 C C . VAL A 1 84 ? -7.331 -14.948 -11.236 1.00 98.31 84 VAL A C 1
ATOM 649 O O . VAL A 1 84 ? -7.612 -15.055 -12.426 1.00 98.31 84 VAL A O 1
ATOM 652 N N . GLY A 1 85 ? -7.200 -16.007 -10.433 1.00 98.06 85 GLY A N 1
ATOM 653 C CA . GLY A 1 85 ? -7.558 -17.375 -10.821 1.00 98.06 85 GLY A CA 1
ATOM 654 C C . GLY A 1 85 ? -6.636 -18.035 -11.851 1.00 98.06 85 GLY A C 1
ATOM 655 O O . GLY A 1 85 ? -6.931 -19.139 -12.293 1.00 98.06 85 GLY A O 1
ATOM 656 N N . ASN A 1 86 ? -5.522 -17.397 -12.224 1.00 98.19 86 ASN A N 1
ATOM 657 C CA . ASN A 1 86 ? -4.611 -17.904 -13.250 1.00 98.19 86 ASN A CA 1
ATOM 658 C C . ASN A 1 86 ? -3.139 -17.771 -12.822 1.00 98.19 86 ASN A C 1
ATOM 660 O O . ASN A 1 86 ? -2.472 -16.779 -13.118 1.00 98.19 86 ASN A O 1
ATOM 664 N N . ALA A 1 87 ? -2.636 -18.784 -12.112 1.00 98.00 87 ALA A N 1
ATOM 665 C CA . ALA A 1 87 ? -1.252 -18.821 -11.634 1.00 98.00 87 ALA A CA 1
ATOM 666 C C . ALA A 1 87 ? -0.223 -18.943 -12.775 1.00 98.00 87 ALA A C 1
ATOM 668 O O . ALA A 1 87 ? 0.873 -18.395 -12.664 1.00 98.00 87 ALA A O 1
ATOM 669 N N . GLU A 1 88 ? -0.580 -19.608 -13.877 1.00 98.38 88 GLU A N 1
ATOM 670 C CA . GLU A 1 88 ? 0.276 -19.727 -15.063 1.00 98.38 88 GLU A CA 1
ATOM 671 C C . GLU A 1 88 ? 0.518 -18.351 -15.693 1.00 98.38 88 GLU A C 1
ATOM 673 O O . GLU A 1 88 ? 1.667 -17.939 -15.841 1.00 98.38 88 GLU A O 1
ATOM 678 N N . ALA A 1 89 ? -0.543 -17.568 -15.914 1.00 98.44 89 ALA A N 1
ATOM 679 C CA . ALA A 1 89 ? -0.433 -16.205 -16.434 1.00 98.44 89 ALA A CA 1
ATOM 680 C C . ALA A 1 89 ? 0.362 -15.269 -15.503 1.00 98.44 89 ALA A C 1
ATOM 682 O O . ALA A 1 89 ? 1.052 -14.365 -15.979 1.00 98.44 89 ALA A O 1
ATOM 683 N N . VAL A 1 90 ? 0.299 -15.469 -14.178 1.00 98.44 90 VAL A N 1
ATOM 684 C CA . VAL A 1 90 ? 1.181 -14.758 -13.232 1.00 98.44 90 VAL A CA 1
ATOM 685 C C . VAL A 1 90 ? 2.640 -15.134 -13.485 1.00 98.44 90 VAL A C 1
ATOM 687 O O . VAL A 1 90 ? 3.479 -14.241 -13.615 1.00 98.44 90 VAL A O 1
ATOM 690 N N . GLY A 1 91 ? 2.946 -16.429 -13.594 1.00 98.06 91 GLY A N 1
ATOM 691 C CA . GLY A 1 91 ? 4.293 -16.927 -13.880 1.00 98.06 91 GLY A CA 1
ATOM 692 C C . GLY A 1 91 ? 4.856 -16.376 -15.190 1.00 98.06 91 GLY A C 1
ATOM 693 O O . GLY A 1 91 ? 5.946 -15.802 -15.197 1.00 98.06 91 GLY A O 1
ATOM 694 N N . GLU A 1 92 ? 4.082 -16.455 -16.273 1.00 98.00 92 GLU A N 1
ATOM 695 C CA . GLU A 1 92 ? 4.442 -15.906 -17.585 1.00 98.00 92 GLU A CA 1
ATOM 696 C C . GLU A 1 92 ? 4.697 -14.395 -17.529 1.00 98.00 92 GLU A C 1
ATOM 698 O O . GLU A 1 92 ? 5.681 -13.893 -18.087 1.00 98.00 92 GLU A O 1
ATOM 703 N N . HIS A 1 93 ? 3.837 -13.651 -16.822 1.00 97.56 93 HIS A N 1
ATOM 704 C CA . HIS A 1 93 ? 4.008 -12.212 -16.654 1.00 97.56 93 HIS A CA 1
ATOM 705 C C . HIS A 1 93 ? 5.318 -11.889 -15.933 1.00 97.56 93 HIS A C 1
ATOM 707 O O . HIS A 1 93 ? 6.077 -11.026 -16.383 1.00 97.56 93 HIS A O 1
ATOM 713 N N . ILE A 1 94 ? 5.593 -12.572 -14.821 1.00 97.44 94 ILE A N 1
ATOM 714 C CA . ILE A 1 94 ? 6.792 -12.343 -14.015 1.00 97.44 94 ILE A CA 1
ATOM 715 C C . ILE A 1 94 ? 8.049 -12.714 -14.798 1.00 97.44 94 ILE A C 1
ATOM 717 O O . ILE A 1 94 ? 8.969 -11.899 -14.857 1.00 97.44 94 ILE A O 1
ATOM 721 N N . ASP A 1 95 ? 8.079 -13.860 -15.476 1.00 96.81 95 ASP A N 1
ATOM 722 C CA . ASP A 1 95 ? 9.211 -14.288 -16.305 1.00 96.81 95 ASP A CA 1
ATOM 723 C C . ASP A 1 95 ? 9.533 -13.268 -17.419 1.00 96.81 95 ASP A C 1
ATOM 725 O O . ASP A 1 95 ? 10.684 -12.846 -17.608 1.00 96.81 95 ASP A O 1
ATOM 729 N N . ALA A 1 96 ? 8.503 -12.748 -18.097 1.00 95.81 96 ALA A N 1
ATOM 730 C CA . ALA A 1 96 ? 8.671 -11.679 -19.078 1.00 95.81 96 ALA A CA 1
ATOM 731 C C . ALA A 1 96 ? 9.239 -10.387 -18.465 1.00 95.81 96 ALA A C 1
ATOM 733 O O . ALA A 1 96 ? 10.065 -9.708 -19.090 1.00 95.81 96 ALA A O 1
ATOM 734 N N . ARG A 1 97 ? 8.832 -10.038 -17.238 1.00 95.62 97 ARG A N 1
ATOM 735 C CA . ARG A 1 97 ? 9.357 -8.871 -16.516 1.00 95.62 97 ARG A CA 1
ATOM 736 C C . ARG A 1 97 ? 10.787 -9.083 -16.022 1.00 95.62 97 ARG A C 1
ATOM 738 O O . ARG A 1 97 ? 11.581 -8.148 -16.133 1.00 95.62 97 ARG A O 1
ATOM 745 N N . MET A 1 98 ? 11.157 -10.288 -15.589 1.00 95.81 98 MET A N 1
ATOM 746 C CA . MET A 1 98 ? 12.524 -10.618 -15.161 1.00 95.81 98 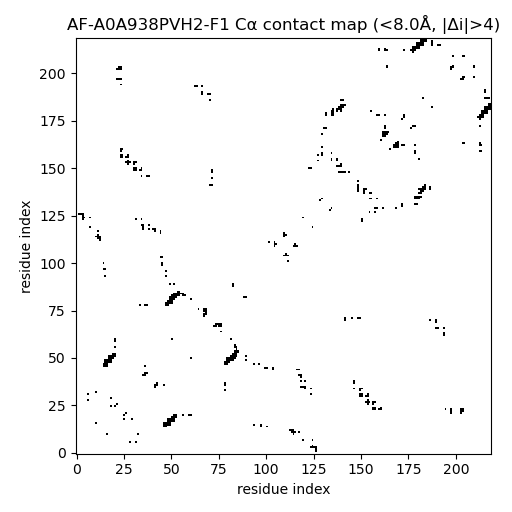MET A CA 1
ATOM 747 C C . MET A 1 98 ? 13.546 -10.356 -16.265 1.00 95.81 98 MET A C 1
ATOM 749 O O . MET A 1 98 ? 14.595 -9.755 -16.017 1.00 95.81 98 MET A O 1
ATOM 753 N N . ARG A 1 99 ? 13.220 -10.711 -17.517 1.00 94.56 99 ARG A N 1
ATOM 754 C CA . ARG A 1 99 ? 14.073 -10.383 -18.672 1.00 94.56 99 ARG A CA 1
ATOM 755 C C . ARG A 1 99 ? 14.320 -8.879 -18.804 1.00 94.56 99 ARG A C 1
ATOM 757 O O . ARG A 1 99 ? 15.456 -8.475 -19.048 1.00 94.56 99 ARG A O 1
ATOM 764 N N . ARG A 1 100 ? 13.283 -8.054 -18.622 1.00 93.38 100 ARG A N 1
ATOM 765 C CA . ARG A 1 100 ? 13.378 -6.585 -18.713 1.00 93.38 100 ARG A CA 1
ATOM 766 C C . ARG A 1 100 ? 14.215 -6.002 -17.579 1.00 93.38 100 ARG A C 1
ATOM 768 O O . ARG A 1 100 ? 15.072 -5.165 -17.844 1.00 93.38 100 ARG A O 1
ATOM 775 N N . ILE A 1 101 ? 14.017 -6.483 -16.352 1.00 95.38 101 ILE A N 1
ATOM 776 C CA . ILE A 1 101 ? 14.783 -6.048 -15.177 1.00 95.38 101 ILE A CA 1
ATOM 777 C C . ILE A 1 101 ? 16.262 -6.369 -15.366 1.00 95.38 101 ILE A C 1
ATOM 779 O O . ILE A 1 101 ? 17.099 -5.494 -15.184 1.00 95.38 101 ILE A O 1
ATOM 783 N N . ARG A 1 102 ? 16.605 -7.584 -15.809 1.00 95.44 102 ARG A N 1
ATOM 784 C CA . ARG A 1 102 ? 18.001 -7.954 -16.079 1.00 95.44 102 ARG A CA 1
ATOM 785 C C . ARG A 1 102 ? 18.656 -7.011 -17.093 1.00 95.44 102 ARG A C 1
ATOM 787 O O . ARG A 1 102 ? 19.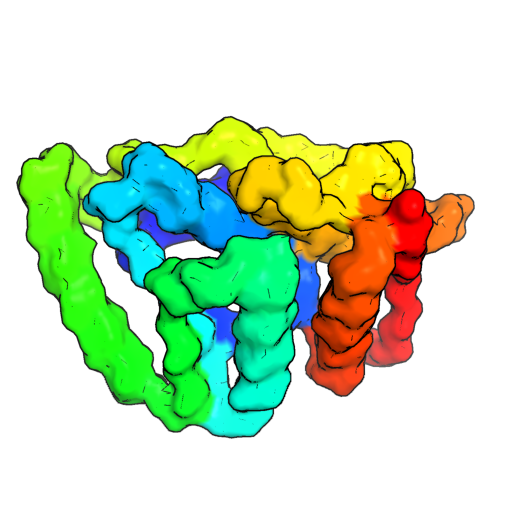776 -6.559 -16.872 1.00 95.44 102 ARG A O 1
ATOM 794 N N . THR A 1 103 ? 17.955 -6.691 -18.182 1.00 95.38 103 THR A N 1
ATOM 795 C CA . THR A 1 103 ? 18.443 -5.735 -19.189 1.00 95.38 103 THR A CA 1
ATOM 796 C C . THR A 1 103 ? 18.618 -4.334 -18.604 1.00 95.38 103 THR A C 1
ATOM 798 O O . THR A 1 103 ? 19.648 -3.710 -18.840 1.00 95.38 103 THR A O 1
ATOM 801 N N . GLN A 1 104 ? 17.652 -3.857 -17.817 1.00 94.75 104 GLN A N 1
ATOM 802 C CA . GLN A 1 104 ? 17.710 -2.560 -17.143 1.00 94.75 104 GLN A CA 1
ATOM 803 C C . GLN A 1 104 ? 18.890 -2.471 -16.170 1.00 94.75 104 GLN A C 1
ATOM 805 O O . GLN A 1 104 ? 19.694 -1.559 -16.297 1.00 94.75 104 GLN A O 1
ATOM 810 N N . ARG A 1 105 ? 19.060 -3.442 -15.263 1.00 95.88 105 ARG A N 1
ATOM 811 C CA . ARG A 1 105 ? 20.178 -3.471 -14.302 1.00 95.88 105 ARG A CA 1
ATOM 812 C C . ARG A 1 105 ? 21.528 -3.435 -15.009 1.00 95.88 105 ARG A C 1
ATOM 814 O O . ARG A 1 105 ? 22.387 -2.642 -14.647 1.00 95.88 105 ARG A O 1
ATOM 821 N N . ARG A 1 106 ? 21.690 -4.235 -16.071 1.00 96.25 106 ARG A N 1
ATOM 822 C CA . ARG A 1 106 ? 22.913 -4.235 -16.885 1.00 96.25 106 ARG A CA 1
ATOM 823 C C . ARG A 1 106 ? 23.159 -2.886 -17.561 1.00 96.25 106 ARG A C 1
ATOM 825 O O . ARG A 1 106 ? 24.302 -2.450 -17.613 1.00 96.25 106 ARG A O 1
ATOM 832 N N . ARG A 1 107 ? 22.110 -2.260 -18.103 1.00 95.88 107 ARG A N 1
ATOM 833 C CA . ARG A 1 107 ? 22.182 -0.943 -18.754 1.00 95.88 107 ARG A CA 1
ATOM 834 C C . ARG A 1 107 ? 22.560 0.153 -17.756 1.00 95.88 107 ARG A C 1
ATOM 836 O O . ARG A 1 107 ? 23.400 0.981 -18.076 1.00 95.88 107 ARG A O 1
ATOM 843 N N . ASP A 1 108 ? 21.949 0.135 -16.576 1.00 95.12 108 ASP A N 1
ATOM 844 C CA . ASP A 1 108 ? 22.092 1.183 -15.561 1.00 95.12 108 ASP A CA 1
ATOM 845 C C . ASP A 1 108 ? 23.316 0.962 -14.651 1.00 95.12 108 ASP A C 1
ATOM 847 O O . ASP A 1 108 ? 23.658 1.830 -13.855 1.00 95.12 108 ASP A O 1
ATOM 851 N N . GLY A 1 109 ? 23.991 -0.189 -14.767 1.00 96.00 109 GLY A N 1
ATOM 852 C CA . GLY A 1 109 ? 25.141 -0.545 -13.932 1.00 96.00 109 GLY A CA 1
ATOM 853 C C . GLY A 1 109 ? 24.770 -0.904 -12.490 1.00 96.00 109 GLY A C 1
ATOM 854 O O . GLY A 1 109 ? 25.604 -0.772 -11.598 1.00 96.00 109 GLY A O 1
ATOM 855 N N . ASP A 1 110 ? 23.535 -1.348 -12.251 1.00 96.94 110 ASP A N 1
ATOM 856 C CA . ASP A 1 110 ? 23.046 -1.725 -10.922 1.00 96.94 110 ASP A CA 1
ATOM 857 C C . ASP A 1 110 ? 23.197 -3.233 -10.662 1.00 96.94 110 ASP A C 1
ATOM 859 O O . ASP A 1 110 ? 23.244 -4.054 -11.585 1.00 96.94 110 ASP A O 1
ATOM 863 N N . ALA A 1 111 ? 23.246 -3.618 -9.390 1.00 96.88 111 ALA A N 1
ATOM 864 C CA . ALA A 1 111 ? 23.412 -5.006 -8.995 1.00 9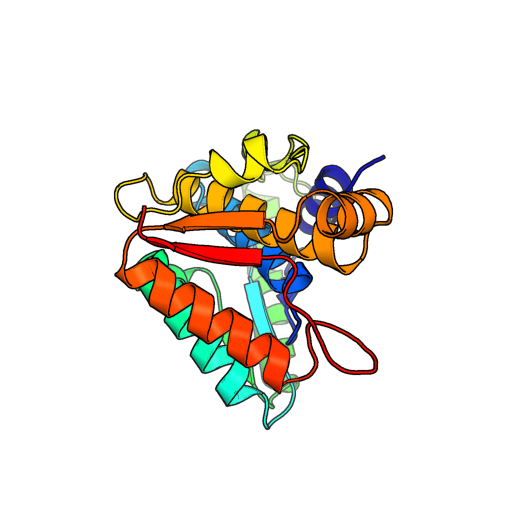6.88 111 ALA A CA 1
ATOM 865 C C . ALA A 1 111 ? 22.129 -5.822 -9.220 1.00 96.88 111 ALA A C 1
ATOM 867 O O . ALA A 1 111 ? 21.004 -5.350 -9.061 1.00 96.88 111 ALA A O 1
ATOM 868 N N . TYR A 1 112 ? 22.295 -7.107 -9.543 1.00 95.94 112 TYR A N 1
ATOM 869 C CA . TYR A 1 112 ? 21.161 -8.031 -9.621 1.00 95.94 112 TYR A CA 1
ATOM 870 C C . TYR A 1 112 ? 20.643 -8.430 -8.240 1.00 95.94 112 TYR A C 1
ATOM 872 O O . TYR A 1 112 ? 19.454 -8.662 -8.080 1.00 95.94 112 TYR A O 1
ATOM 880 N N . TYR A 1 113 ? 21.521 -8.528 -7.245 1.00 95.62 113 TYR A N 1
ATOM 881 C CA . TYR A 1 113 ? 21.186 -9.032 -5.911 1.00 95.62 113 TYR A CA 1
ATOM 882 C C . TYR A 1 113 ? 20.680 -7.946 -4.953 1.00 95.62 113 TYR A C 1
ATOM 884 O O . TYR A 1 113 ? 20.208 -8.270 -3.869 1.00 95.62 113 TYR A O 1
ATOM 892 N N . PHE A 1 114 ? 20.810 -6.669 -5.320 1.00 97.25 114 PHE A N 1
ATOM 893 C CA . PHE A 1 114 ? 20.337 -5.554 -4.511 1.00 97.25 114 PHE A CA 1
ATOM 894 C C . PHE A 1 114 ? 20.089 -4.331 -5.390 1.00 97.25 114 PHE A C 1
ATOM 896 O O . PHE A 1 114 ? 20.968 -3.893 -6.123 1.00 97.25 114 PHE A O 1
ATOM 903 N N . SER A 1 115 ? 18.888 -3.776 -5.306 1.00 96.56 115 SER A N 1
ATOM 904 C CA . SER A 1 115 ? 18.448 -2.649 -6.117 1.00 96.56 115 SER A CA 1
ATOM 905 C C . SER A 1 115 ? 18.954 -1.316 -5.560 1.00 96.56 115 SER A C 1
ATOM 907 O O . SER A 1 115 ? 18.189 -0.620 -4.889 1.00 96.56 115 SER A O 1
ATOM 909 N N . TRP A 1 116 ? 20.213 -0.941 -5.804 1.00 96.25 116 TRP A N 1
ATOM 910 C CA . TRP A 1 116 ? 20.804 0.278 -5.230 1.00 96.25 116 TRP A CA 1
ATOM 911 C C . TRP A 1 116 ? 20.212 1.557 -5.807 1.00 96.25 116 TRP A C 1
ATOM 913 O O . TRP A 1 116 ? 19.979 2.508 -5.062 1.00 96.25 116 TRP A O 1
ATOM 923 N N . LEU A 1 117 ? 19.931 1.573 -7.112 1.00 95.62 117 LEU A N 1
ATOM 924 C CA . LEU A 1 117 ? 19.476 2.784 -7.795 1.00 95.62 117 LEU A CA 1
ATOM 925 C C . LEU A 1 117 ? 17.997 3.108 -7.548 1.00 95.62 117 LEU A C 1
ATOM 927 O O . LEU A 1 117 ? 17.575 4.235 -7.780 1.00 95.62 117 LEU A O 1
ATOM 931 N N . LEU A 1 118 ? 17.221 2.158 -7.013 1.00 96.06 118 LEU A N 1
ATOM 932 C CA . LEU A 1 118 ? 15.839 2.417 -6.608 1.00 96.06 118 LEU A CA 1
ATOM 933 C C . LEU A 1 118 ? 15.808 3.512 -5.537 1.00 96.06 118 LEU A C 1
ATOM 935 O O . LEU A 1 118 ? 16.376 3.363 -4.452 1.00 96.06 118 LEU A O 1
ATOM 939 N N . SER A 1 119 ? 15.128 4.612 -5.832 1.00 95.88 119 SER A N 1
ATOM 940 C CA . SER A 1 119 ? 14.908 5.675 -4.865 1.00 95.88 119 SER A CA 1
ATOM 941 C C . SER A 1 119 ? 13.795 5.261 -3.908 1.00 95.88 119 SER A C 1
ATOM 943 O O . SER A 1 119 ? 12.730 4.827 -4.338 1.00 95.88 119 SER A O 1
ATOM 945 N N . ILE A 1 120 ? 14.031 5.378 -2.605 1.00 95.25 120 ILE A N 1
ATOM 946 C CA . ILE A 1 120 ? 12.990 5.200 -1.591 1.00 95.25 120 ILE A CA 1
ATOM 947 C C . ILE A 1 120 ? 12.840 6.558 -0.909 1.00 95.25 120 ILE A C 1
ATOM 949 O O . ILE A 1 120 ? 13.825 7.031 -0.332 1.00 95.25 120 ILE A O 1
ATOM 953 N N . PRO A 1 121 ? 11.667 7.212 -0.989 1.00 92.88 121 PRO A N 1
ATOM 954 C CA . PRO A 1 121 ? 11.502 8.529 -0.393 1.00 92.88 121 PRO A CA 1
ATOM 955 C C . PRO A 1 121 ? 11.760 8.480 1.124 1.00 92.88 121 PRO A C 1
ATOM 957 O O . PRO A 1 121 ? 11.336 7.521 1.781 1.00 92.88 121 PRO A O 1
ATOM 960 N N . PRO A 1 122 ? 12.415 9.493 1.722 1.00 92.44 122 PRO A N 1
ATOM 961 C CA . PRO A 1 122 ? 12.706 9.508 3.158 1.00 92.44 122 PRO A CA 1
ATOM 962 C C . PRO A 1 122 ? 11.466 9.323 4.044 1.00 92.44 122 PRO A C 1
ATOM 964 O O . PRO A 1 122 ? 11.547 8.749 5.129 1.00 92.44 122 PRO A O 1
ATOM 967 N N . GLU A 1 123 ? 10.304 9.780 3.588 1.00 91.06 123 GLU A N 1
ATOM 968 C CA . GLU A 1 123 ? 9.009 9.637 4.254 1.00 91.06 123 GLU A CA 1
ATOM 969 C C . GLU A 1 123 ? 8.593 8.169 4.422 1.00 91.06 123 GLU A C 1
ATOM 971 O O . GLU A 1 123 ? 7.917 7.829 5.395 1.00 91.06 123 GLU A O 1
ATOM 976 N N . HIS A 1 124 ? 9.040 7.299 3.513 1.00 90.06 124 HIS A N 1
ATOM 977 C CA . HIS A 1 124 ? 8.811 5.859 3.560 1.00 90.06 124 HIS A CA 1
ATOM 978 C C . HIS A 1 124 ? 9.817 5.125 4.460 1.00 90.06 124 HIS A C 1
ATOM 980 O O . HIS A 1 124 ? 9.519 4.026 4.922 1.00 90.06 124 HIS A O 1
ATOM 986 N N . GLN A 1 125 ? 10.974 5.726 4.755 1.00 90.12 125 GLN A N 1
ATOM 987 C CA . GLN A 1 125 ? 12.013 5.144 5.619 1.00 90.12 125 GLN A CA 1
ATOM 988 C C . GLN A 1 125 ? 11.878 5.560 7.090 1.00 90.12 125 GLN A C 1
ATOM 990 O O . GLN A 1 125 ? 12.399 4.886 7.981 1.00 90.12 125 GLN A O 1
ATOM 995 N N . LYS A 1 126 ? 11.207 6.687 7.355 1.00 89.19 126 LYS A N 1
ATOM 996 C CA . LYS A 1 126 ? 10.999 7.206 8.709 1.00 89.19 126 LYS A CA 1
ATOM 997 C C . LYS A 1 126 ? 9.869 6.449 9.421 1.00 89.19 126 LYS A C 1
ATOM 999 O O . LYS A 1 126 ? 8.759 6.388 8.876 1.00 89.19 126 LYS A O 1
ATOM 1004 N N . PRO A 1 127 ? 10.114 5.959 10.652 1.00 88.00 127 PRO A N 1
ATOM 1005 C CA . PRO A 1 127 ? 9.069 5.390 11.487 1.00 88.00 127 PRO A CA 1
ATOM 1006 C C . PRO A 1 127 ? 7.920 6.365 11.711 1.00 88.00 127 PRO A C 1
ATOM 1008 O O . PRO A 1 127 ? 8.139 7.548 11.982 1.00 88.00 127 PRO A O 1
ATOM 1011 N N . PHE A 1 128 ? 6.692 5.862 11.625 1.00 91.12 128 PHE A N 1
ATOM 1012 C CA . PHE A 1 128 ? 5.512 6.613 12.038 1.00 91.12 128 PHE A CA 1
ATOM 1013 C C . PHE A 1 128 ? 5.117 6.225 13.464 1.00 91.12 128 PHE A C 1
ATOM 1015 O O . PHE A 1 128 ? 4.666 5.108 13.719 1.00 91.12 128 PHE A O 1
ATOM 1022 N N . GLN A 1 129 ? 5.290 7.153 14.407 1.00 92.81 129 GLN A N 1
ATOM 1023 C CA . GLN A 1 129 ? 4.836 6.950 15.778 1.00 92.81 129 GLN A CA 1
ATOM 1024 C C . GLN A 1 129 ? 3.321 7.145 15.849 1.00 92.81 129 GLN A C 1
ATOM 1026 O O . GLN A 1 129 ? 2.813 8.251 15.675 1.00 92.81 129 GLN A O 1
ATOM 1031 N N . VAL A 1 130 ? 2.604 6.057 16.116 1.00 96.12 130 VAL A N 1
ATOM 1032 C CA . VAL A 1 130 ? 1.143 6.055 16.221 1.00 96.12 130 VAL A CA 1
ATOM 1033 C C . VAL A 1 130 ? 0.728 6.529 17.616 1.00 96.12 130 VAL A C 1
ATOM 1035 O O . VAL A 1 130 ? 1.050 5.872 18.604 1.00 96.12 130 VAL A O 1
ATOM 1038 N N . THR A 1 131 ? 0.000 7.643 17.679 1.00 97.19 131 THR A N 1
ATOM 1039 C CA . THR A 1 131 ? -0.735 8.150 18.850 1.00 97.19 131 THR A CA 1
ATOM 1040 C C . THR A 1 131 ? -2.062 8.752 18.377 1.00 97.19 131 THR A C 1
ATOM 1042 O O . THR A 1 131 ? -2.235 8.995 17.183 1.00 97.19 131 THR A O 1
ATOM 1045 N N . HIS A 1 132 ? -3.015 9.027 19.273 1.00 98.12 132 HIS A N 1
ATOM 1046 C CA . HIS A 1 132 ? -4.259 9.711 18.881 1.00 98.12 132 HIS A CA 1
ATOM 1047 C C . HIS A 1 132 ? -3.994 11.066 18.228 1.00 98.12 132 HIS A C 1
ATOM 1049 O O . HIS A 1 132 ? -4.640 11.400 17.240 1.00 98.12 132 HIS A O 1
ATOM 1055 N N . GLU A 1 133 ? -3.023 11.814 18.744 1.00 97.62 133 GLU A N 1
ATOM 1056 C CA . GLU A 1 133 ? -2.641 13.126 18.229 1.00 97.62 133 GLU A CA 1
ATOM 1057 C C . GLU A 1 133 ? -1.992 13.017 16.845 1.00 97.62 133 GLU A C 1
ATOM 1059 O O . GLU A 1 133 ? -2.360 13.763 15.940 1.00 97.62 133 GLU A O 1
ATOM 1064 N N . SER A 1 134 ? -1.064 12.068 16.646 1.00 97.44 134 SER A N 1
ATOM 1065 C CA . SER A 1 134 ? -0.407 11.898 15.344 1.00 97.44 134 SER A CA 1
ATOM 1066 C C . SER A 1 134 ? -1.360 11.377 14.271 1.00 97.44 134 SER A C 1
ATOM 1068 O O . SER A 1 134 ? -1.225 11.754 13.111 1.00 97.44 134 SER A O 1
ATOM 1070 N N . VAL A 1 135 ? -2.339 10.549 14.651 1.00 97.62 135 VAL A N 1
ATOM 1071 C CA . VAL A 1 135 ? -3.357 10.027 13.732 1.00 97.62 135 VAL A CA 1
ATOM 1072 C C . VAL A 1 135 ? -4.397 11.091 13.381 1.00 97.62 135 VAL A C 1
ATOM 1074 O O . VAL A 1 135 ? -4.739 11.230 12.210 1.00 97.62 135 VAL A O 1
ATOM 1077 N N . ALA A 1 136 ? -4.847 11.888 14.354 1.00 96.62 136 ALA A N 1
ATOM 1078 C CA . ALA A 1 136 ? -5.772 12.995 14.104 1.00 96.62 136 ALA A CA 1
ATOM 1079 C C . ALA A 1 136 ? -5.147 14.117 13.254 1.00 96.62 136 ALA A C 1
ATOM 1081 O O . ALA A 1 136 ? -5.867 14.857 12.591 1.00 96.62 136 ALA A O 1
ATOM 1082 N N . ALA A 1 137 ? -3.816 14.242 13.262 1.00 96.62 137 ALA A N 1
ATOM 1083 C CA . ALA A 1 137 ? -3.081 15.206 12.447 1.00 96.62 137 ALA A CA 1
ATOM 1084 C C . ALA A 1 137 ? -2.863 14.761 10.987 1.00 96.62 137 ALA A C 1
ATOM 1086 O O . ALA A 1 137 ? -2.345 15.552 10.194 1.00 96.62 137 ALA A O 1
ATOM 1087 N N . LEU A 1 138 ? -3.219 13.519 10.626 1.00 96.38 138 LEU A N 1
ATOM 1088 C CA . LEU A 1 138 ? -3.082 13.038 9.251 1.00 96.38 138 LEU A CA 1
ATOM 1089 C C . LEU A 1 138 ? -3.981 13.837 8.309 1.00 96.38 138 LEU A C 1
ATOM 1091 O O . LEU A 1 138 ? -5.131 14.144 8.622 1.00 96.38 138 LEU A O 1
ATOM 1095 N N . ARG A 1 139 ? -3.468 14.137 7.116 1.00 95.06 139 ARG A N 1
ATOM 1096 C CA . ARG A 1 139 ? -4.227 14.844 6.078 1.00 95.06 139 ARG A CA 1
ATOM 1097 C C . ARG A 1 139 ? -4.636 13.870 4.982 1.00 95.06 139 ARG A C 1
ATOM 1099 O O . ARG A 1 139 ? -3.865 13.578 4.076 1.00 95.06 139 ARG A O 1
ATOM 1106 N N . LEU A 1 140 ? -5.873 13.385 5.042 1.00 95.69 140 LEU A N 1
ATOM 1107 C CA . LEU A 1 140 ? -6.431 12.463 4.051 1.00 95.69 140 LEU A CA 1
ATOM 1108 C C . LEU A 1 140 ? -7.320 13.221 3.057 1.00 95.69 140 LEU A C 1
ATOM 1110 O O . LEU A 1 140 ? -8.549 13.180 3.151 1.00 95.69 140 LEU A O 1
ATOM 1114 N N . SER A 1 141 ? -6.683 13.939 2.129 1.00 94.69 141 SER A N 1
ATOM 1115 C CA . SER A 1 141 ? -7.355 14.748 1.106 1.00 94.69 141 SER A CA 1
ATOM 1116 C C . SER A 1 141 ? -6.653 14.661 -0.250 1.00 94.69 141 SER A C 1
ATOM 1118 O O . SER A 1 141 ? -5.422 14.606 -0.316 1.00 94.69 141 SER A O 1
ATOM 1120 N N . ARG A 1 142 ? -7.444 14.681 -1.328 1.00 94.25 142 ARG A N 1
ATOM 1121 C CA . ARG A 1 142 ? -6.977 14.692 -2.723 1.00 94.25 142 ARG A CA 1
ATOM 1122 C C . ARG A 1 142 ? -6.416 16.041 -3.168 1.00 94.25 142 ARG A C 1
ATOM 1124 O O . ARG A 1 142 ? -5.765 16.090 -4.206 1.00 94.25 142 ARG A O 1
ATOM 1131 N N . ASP A 1 143 ? -6.570 17.090 -2.362 1.00 93.44 143 ASP A N 1
ATOM 1132 C CA . ASP A 1 143 ? -5.895 18.376 -2.581 1.00 93.44 143 ASP A CA 1
ATOM 1133 C C . ASP A 1 143 ? -4.380 18.289 -2.331 1.00 93.44 143 ASP A C 1
ATOM 1135 O O . ASP A 1 143 ? -3.612 19.170 -2.729 1.00 93.44 143 ASP A O 1
ATOM 1139 N N . LEU A 1 144 ? -3.922 17.232 -1.651 1.00 94.25 144 LEU A N 1
ATOM 1140 C CA . LEU A 1 144 ? -2.500 16.975 -1.487 1.00 94.25 144 LEU A CA 1
ATOM 1141 C C . LEU A 1 144 ? -1.868 16.491 -2.796 1.00 94.25 144 LEU A C 1
ATOM 1143 O O . LEU A 1 144 ? -2.472 15.715 -3.540 1.00 94.25 144 LEU A O 1
ATOM 1147 N N . PRO A 1 145 ? -0.585 16.817 -3.033 1.00 94.69 145 PRO A N 1
ATOM 1148 C CA . PRO A 1 145 ? 0.195 16.114 -4.037 1.00 94.69 145 PRO A CA 1
ATOM 1149 C C . PRO A 1 145 ? 0.108 14.598 -3.816 1.00 94.69 145 PRO A C 1
ATOM 1151 O O . PRO A 1 145 ? 0.302 14.114 -2.701 1.00 94.69 145 PRO A O 1
ATOM 1154 N N . ARG A 1 146 ? -0.135 13.837 -4.887 1.00 94.62 146 ARG A N 1
ATOM 1155 C CA . ARG A 1 146 ? -0.386 12.384 -4.841 1.00 94.62 146 ARG A CA 1
ATOM 1156 C C . ARG A 1 146 ? 0.603 11.594 -3.977 1.00 94.62 146 ARG A C 1
ATOM 1158 O O . ARG A 1 146 ? 0.189 10.733 -3.210 1.00 94.62 146 ARG A O 1
ATOM 1165 N N . HIS A 1 147 ? 1.899 11.897 -4.066 1.00 92.69 147 HIS A N 1
ATOM 1166 C CA . HIS A 1 147 ? 2.934 11.231 -3.265 1.00 92.69 147 HIS A CA 1
ATOM 1167 C C . HIS A 1 147 ? 2.773 11.481 -1.750 1.00 92.69 147 HIS A C 1
ATOM 1169 O O . HIS A 1 147 ? 3.041 10.594 -0.938 1.00 92.69 147 HIS A O 1
ATOM 1175 N N . GLN A 1 148 ? 2.284 12.662 -1.358 1.00 94.94 148 GLN A N 1
ATOM 1176 C CA . GLN A 1 148 ? 1.970 12.978 0.037 1.00 94.94 148 GLN A CA 1
ATOM 1177 C C . GLN A 1 148 ? 0.716 12.233 0.486 1.00 94.94 148 GLN A C 1
ATOM 1179 O O . GLN A 1 148 ? 0.748 11.599 1.534 1.00 94.94 148 GLN A O 1
ATOM 1184 N N . LEU A 1 149 ? -0.343 12.209 -0.331 1.00 96.25 149 LEU A N 1
ATOM 1185 C CA . LEU A 1 149 ? -1.552 11.442 -0.015 1.00 96.25 149 LEU A CA 1
ATOM 1186 C C . LEU A 1 149 ? -1.254 9.943 0.164 1.00 96.25 149 LEU A C 1
ATOM 1188 O O . LEU A 1 149 ? -1.721 9.333 1.121 1.00 96.25 149 LEU A O 1
ATOM 1192 N N . ILE A 1 150 ? -0.413 9.356 -0.693 1.00 96.62 150 ILE A N 1
ATOM 1193 C CA . ILE A 1 150 ? 0.058 7.968 -0.540 1.00 96.62 150 ILE A CA 1
ATOM 1194 C C . ILE A 1 150 ? 0.764 7.762 0.810 1.00 96.62 150 ILE A C 1
ATOM 1196 O O . ILE A 1 150 ? 0.512 6.772 1.500 1.00 96.62 150 ILE A O 1
ATOM 1200 N N . THR A 1 151 ? 1.625 8.703 1.206 1.00 95.31 151 THR A N 1
ATOM 1201 C CA . THR A 1 151 ? 2.338 8.655 2.491 1.00 95.31 151 THR A CA 1
ATOM 1202 C C . THR A 1 151 ? 1.369 8.715 3.675 1.00 95.31 151 THR A C 1
ATOM 1204 O O . THR A 1 151 ? 1.504 7.940 4.626 1.00 95.31 151 THR A O 1
ATOM 1207 N N . GLU A 1 152 ? 0.378 9.604 3.620 1.00 96.25 152 GLU A N 1
ATOM 1208 C CA . GLU A 1 152 ? -0.636 9.771 4.666 1.00 96.25 152 GLU A CA 1
ATOM 1209 C C . GLU A 1 152 ? -1.545 8.537 4.773 1.00 96.25 152 GLU A C 1
ATOM 1211 O O . GLU A 1 152 ? -1.793 8.048 5.876 1.00 96.25 152 GLU A O 1
ATOM 1216 N N . LEU A 1 153 ? -1.943 7.943 3.643 1.00 97.06 153 LEU A N 1
ATOM 1217 C CA . LEU A 1 153 ? -2.697 6.686 3.619 1.00 97.06 153 LEU A CA 1
ATOM 1218 C C . LEU A 1 153 ? -1.889 5.537 4.223 1.00 97.06 153 LEU A C 1
ATOM 1220 O O . LEU A 1 153 ? -2.399 4.828 5.089 1.00 97.06 153 LEU A O 1
ATOM 1224 N N . ARG A 1 154 ? -0.606 5.388 3.862 1.00 96.12 154 ARG A N 1
ATOM 1225 C CA . ARG A 1 154 ? 0.285 4.396 4.492 1.00 96.12 154 ARG A CA 1
ATOM 1226 C C . ARG A 1 154 ? 0.280 4.545 6.018 1.00 96.12 154 ARG A C 1
ATOM 1228 O O . ARG A 1 154 ? 0.155 3.557 6.738 1.00 96.12 154 ARG A O 1
ATOM 1235 N N . ARG A 1 155 ? 0.399 5.777 6.525 1.00 95.88 155 ARG A N 1
ATOM 1236 C CA . ARG A 1 155 ? 0.378 6.072 7.971 1.00 95.88 155 ARG A CA 1
ATOM 1237 C C . ARG A 1 155 ? -0.969 5.734 8.611 1.00 95.88 155 ARG A C 1
ATOM 1239 O O . ARG A 1 155 ? -0.977 5.133 9.685 1.00 95.88 155 ARG A O 1
ATOM 1246 N N . ALA A 1 156 ? -2.081 6.045 7.946 1.00 96.88 156 ALA A N 1
ATOM 1247 C CA . ALA A 1 156 ? -3.421 5.691 8.409 1.00 96.88 156 ALA A CA 1
ATOM 1248 C C . ALA A 1 156 ? -3.588 4.167 8.546 1.00 96.88 156 ALA A C 1
ATOM 1250 O O . ALA A 1 156 ? -3.999 3.686 9.602 1.00 96.88 156 ALA A O 1
ATOM 1251 N N . PHE A 1 157 ? -3.189 3.385 7.537 1.00 96.19 157 PHE A N 1
ATOM 1252 C CA . PHE A 1 157 ? -3.244 1.920 7.616 1.00 96.19 157 PHE A CA 1
ATOM 1253 C C . PHE A 1 157 ? -2.296 1.355 8.688 1.00 96.19 157 PHE A C 1
ATOM 1255 O O . PHE A 1 157 ? -2.716 0.490 9.458 1.00 96.19 157 PHE A O 1
ATOM 1262 N N . SER A 1 158 ? -1.086 1.907 8.841 1.00 94.62 158 SER A N 1
ATOM 1263 C CA . SER A 1 158 ? -0.168 1.561 9.943 1.00 94.62 158 SER A CA 1
ATOM 1264 C C . SER A 1 158 ? -0.778 1.831 11.327 1.00 94.62 158 SER A C 1
ATOM 1266 O O . SER A 1 158 ? -0.538 1.079 12.281 1.00 94.62 158 SER A O 1
ATOM 1268 N N . ALA A 1 159 ? -1.572 2.896 11.472 1.00 96.19 159 ALA A N 1
ATOM 1269 C CA . ALA A 1 159 ? -2.288 3.185 12.712 1.00 96.19 159 ALA A CA 1
ATOM 1270 C C . ALA A 1 159 ? -3.355 2.125 13.007 1.00 96.19 159 ALA A C 1
ATOM 1272 O O . ALA A 1 159 ? -3.417 1.628 14.131 1.00 96.19 159 ALA A O 1
ATOM 1273 N N . ILE A 1 160 ? -4.126 1.711 11.994 1.00 96.31 160 ILE A N 1
ATOM 1274 C CA . ILE A 1 160 ? -5.136 0.652 12.142 1.00 96.31 160 ILE A CA 1
ATOM 1275 C C . ILE A 1 160 ? -4.474 -0.689 12.488 1.00 96.31 160 ILE A C 1
ATOM 1277 O O . ILE A 1 160 ? -4.907 -1.372 13.413 1.00 96.31 160 ILE A O 1
ATOM 1281 N N . VAL A 1 161 ? -3.376 -1.051 11.815 1.00 94.62 161 VAL A N 1
ATOM 1282 C CA . VAL A 1 161 ? -2.575 -2.237 12.169 1.00 94.62 161 VAL A CA 1
ATOM 1283 C C . VAL A 1 161 ? -2.117 -2.150 13.622 1.00 94.62 161 VAL A C 1
ATOM 1285 O O . VAL A 1 161 ? -2.286 -3.096 14.389 1.00 94.62 161 VAL A O 1
ATOM 1288 N N . THR A 1 162 ? -1.573 -1.003 14.028 1.00 94.81 162 THR A N 1
ATOM 1289 C CA . THR A 1 162 ? -1.086 -0.796 15.394 1.00 94.81 162 THR A CA 1
ATOM 1290 C C . THR A 1 162 ? -2.205 -0.965 16.420 1.00 94.81 162 THR A C 1
ATOM 1292 O O . THR A 1 162 ? -2.022 -1.733 17.360 1.00 94.81 162 THR A O 1
ATOM 1295 N N . GLY A 1 163 ? -3.369 -0.343 16.211 1.00 95.38 163 GLY A N 1
ATOM 1296 C CA . GLY A 1 163 ? -4.532 -0.475 17.095 1.00 95.38 163 GLY A CA 1
ATOM 1297 C C . GLY A 1 163 ? -5.140 -1.882 17.136 1.00 95.38 163 GLY A C 1
ATOM 1298 O O . GLY A 1 163 ? -5.716 -2.256 18.152 1.00 95.38 163 GLY A O 1
ATOM 1299 N N . ASN A 1 164 ? -4.984 -2.675 16.071 1.00 92.94 164 ASN A N 1
ATOM 1300 C CA . ASN A 1 164 ? -5.537 -4.029 15.995 1.00 92.94 164 ASN A CA 1
ATOM 1301 C C . ASN A 1 164 ? -4.644 -5.106 16.631 1.00 92.94 164 ASN A C 1
ATOM 1303 O O . ASN A 1 164 ? -5.178 -6.069 17.177 1.00 92.94 164 ASN A O 1
ATOM 1307 N N . VAL A 1 165 ? -3.310 -5.010 16.503 1.00 91.19 165 VAL A N 1
ATOM 1308 C CA . VAL A 1 165 ? -2.419 -6.143 16.846 1.00 91.19 165 VAL A CA 1
ATOM 1309 C C . VAL A 1 165 ? -1.244 -5.815 17.762 1.00 91.19 165 VAL A C 1
ATOM 1311 O O . VAL A 1 165 ? -0.644 -6.741 18.305 1.00 91.19 165 VAL A O 1
ATOM 1314 N N . LYS A 1 166 ? -0.869 -4.542 17.939 1.00 92.00 166 LYS A N 1
ATOM 1315 C CA . LYS A 1 166 ? 0.270 -4.187 18.800 1.00 92.00 166 LYS A CA 1
ATOM 1316 C C . LYS A 1 166 ? -0.228 -3.867 20.204 1.00 92.00 166 LYS A C 1
ATOM 1318 O O . LYS A 1 166 ? -1.167 -3.096 20.355 1.00 92.00 166 LYS A O 1
ATOM 1323 N N . GLU A 1 167 ? 0.437 -4.405 21.223 1.00 93.25 167 GLU A N 1
ATOM 1324 C CA . GLU A 1 167 ? 0.051 -4.243 22.634 1.00 93.25 167 GLU A CA 1
ATOM 1325 C C . GLU A 1 167 ? -0.119 -2.770 23.041 1.00 93.25 167 GLU A C 1
ATOM 1327 O O . GLU A 1 167 ? -1.141 -2.386 23.605 1.00 93.25 167 GLU A O 1
ATOM 1332 N N . ASN A 1 168 ? 0.841 -1.914 22.674 1.00 93.62 168 ASN A N 1
ATOM 1333 C CA . ASN A 1 168 ? 0.756 -0.476 22.928 1.00 93.62 168 ASN A CA 1
ATOM 1334 C C . ASN A 1 168 ? -0.421 0.185 22.192 1.00 93.62 168 ASN A C 1
ATOM 1336 O O . ASN A 1 168 ? -1.051 1.090 22.729 1.00 93.62 168 ASN A O 1
ATOM 1340 N N . GLY A 1 169 ? -0.715 -0.267 20.972 1.00 95.62 169 GLY A N 1
ATOM 1341 C CA . GLY A 1 169 ? -1.854 0.178 20.182 1.00 95.62 169 GLY A CA 1
ATOM 1342 C C . GLY A 1 169 ? -3.173 -0.178 20.844 1.00 95.62 169 GLY A C 1
ATOM 1343 O O . GLY A 1 169 ? -3.968 0.713 21.108 1.00 95.62 169 GLY A O 1
ATOM 1344 N N . ILE A 1 170 ? -3.365 -1.453 21.178 1.00 95.12 170 ILE A N 1
ATOM 1345 C CA . ILE A 1 170 ? -4.569 -1.963 21.846 1.00 95.12 170 ILE A CA 1
ATOM 1346 C C . ILE A 1 170 ? -4.836 -1.182 23.136 1.00 95.12 170 ILE A C 1
ATOM 1348 O O . ILE A 1 170 ? -5.940 -0.679 23.329 1.00 95.12 170 ILE A O 1
ATOM 1352 N N . ARG A 1 171 ? -3.804 -0.974 23.961 1.00 96.62 171 ARG A N 1
ATOM 1353 C CA . ARG A 1 171 ? -3.917 -0.195 25.197 1.00 96.62 171 ARG A CA 1
ATOM 1354 C C . ARG A 1 171 ? -4.361 1.253 24.953 1.00 96.62 171 ARG A C 1
ATOM 1356 O O . ARG A 1 171 ? -5.216 1.753 25.676 1.00 96.62 171 ARG A O 1
ATOM 1363 N N . MET A 1 172 ? -3.838 1.923 23.920 1.00 97.56 172 MET A N 1
ATOM 1364 C CA . MET A 1 172 ? -4.304 3.270 23.551 1.00 97.56 172 MET A CA 1
ATOM 1365 C C . MET A 1 172 ? -5.798 3.275 23.198 1.00 97.56 172 MET A C 1
ATOM 1367 O O . MET A 1 172 ? -6.511 4.207 23.574 1.00 97.56 172 MET A O 1
ATOM 1371 N N . ILE A 1 173 ? -6.278 2.242 22.499 1.00 97.56 173 ILE A N 1
ATOM 1372 C CA . ILE A 1 173 ? -7.693 2.108 22.129 1.00 97.56 173 ILE A CA 1
ATOM 1373 C C . ILE A 1 173 ? -8.573 1.850 23.356 1.00 97.56 173 ILE A C 1
ATOM 1375 O O . ILE A 1 173 ? -9.656 2.423 23.453 1.00 97.56 173 ILE A O 1
ATOM 1379 N N . GLU A 1 174 ? -8.118 1.028 24.300 1.00 95.88 174 GLU A N 1
ATOM 1380 C CA . GLU A 1 174 ? -8.835 0.761 25.554 1.00 95.88 174 GLU A CA 1
ATOM 1381 C C . GLU A 1 174 ? -8.923 2.007 26.447 1.00 95.88 174 GLU A C 1
ATOM 1383 O O . GLU A 1 174 ? -9.977 2.280 27.018 1.00 95.88 174 GLU A O 1
ATOM 1388 N N . GLU A 1 175 ? -7.843 2.788 26.537 1.00 97.12 175 GLU A N 1
ATOM 1389 C CA . GLU A 1 175 ? -7.768 3.967 27.408 1.00 97.12 175 GLU A CA 1
ATOM 1390 C C . GLU A 1 175 ? -8.497 5.193 26.836 1.00 97.12 175 GLU A C 1
ATOM 1392 O O . GLU A 1 175 ? -9.133 5.939 27.581 1.00 97.12 175 GLU A O 1
ATOM 1397 N N . ARG A 1 176 ? -8.384 5.444 25.525 1.00 97.50 176 ARG A N 1
ATOM 1398 C CA . ARG A 1 176 ? -8.844 6.699 24.893 1.00 97.50 176 ARG A CA 1
ATOM 1399 C C . ARG A 1 176 ? -9.904 6.499 23.810 1.00 97.50 176 ARG A C 1
ATOM 1401 O O . ARG A 1 176 ? -10.408 7.475 23.256 1.00 97.50 176 ARG A O 1
ATOM 1408 N N . GLY A 1 177 ? -10.258 5.255 23.505 1.00 97.19 177 GLY A N 1
ATOM 1409 C CA . GLY A 1 177 ? -11.162 4.916 22.413 1.00 97.19 177 GLY A CA 1
ATOM 1410 C C . GLY A 1 177 ? -10.468 4.850 21.043 1.00 97.19 177 GLY A C 1
ATOM 1411 O O . GLY A 1 177 ? -9.246 4.974 20.941 1.00 97.19 177 GLY A O 1
ATOM 1412 N N . PRO A 1 178 ? -11.240 4.634 19.964 1.00 97.75 178 PRO A N 1
ATOM 1413 C CA . PRO A 1 178 ? -10.706 4.439 18.618 1.00 97.75 178 PRO A CA 1
ATOM 1414 C C . PRO A 1 178 ? -9.970 5.671 18.079 1.00 97.75 178 PRO A C 1
ATOM 1416 O O . PRO A 1 178 ? -10.311 6.807 18.410 1.00 97.75 178 PRO A O 1
ATOM 1419 N N . PHE A 1 179 ? -9.004 5.446 17.189 1.00 98.19 179 PHE A N 1
ATOM 1420 C CA . PHE A 1 179 ? -8.355 6.520 16.441 1.00 98.19 179 PHE A CA 1
ATOM 1421 C C . PHE A 1 179 ? -9.353 7.267 15.550 1.00 98.19 179 PHE A C 1
ATOM 1423 O O . PHE A 1 179 ? -10.236 6.655 14.954 1.00 98.19 179 PHE A O 1
ATOM 1430 N N . VAL A 1 180 ? -9.192 8.582 15.413 1.00 97.06 180 VAL A N 1
ATOM 1431 C CA . VAL A 1 180 ? -10.038 9.410 14.543 1.00 97.06 180 VAL A CA 1
ATOM 1432 C C . VAL A 1 180 ? -9.250 9.775 13.292 1.00 97.06 180 VAL A C 1
ATOM 1434 O O . VAL A 1 180 ? -8.219 10.435 13.383 1.00 97.06 180 VAL A O 1
ATOM 1437 N N . LEU A 1 181 ? -9.734 9.328 12.135 1.00 95.88 181 LEU A N 1
ATOM 1438 C CA . LEU A 1 181 ? -9.181 9.635 10.819 1.00 95.88 181 LEU A CA 1
ATOM 1439 C C . LEU A 1 181 ? -10.068 10.692 10.159 1.00 95.88 181 LEU A C 1
ATOM 1441 O O . LEU A 1 181 ? -11.169 10.376 9.709 1.00 95.88 181 LEU A O 1
ATOM 1445 N N . ALA A 1 182 ? -9.597 11.937 10.126 1.00 93.81 182 ALA A N 1
ATOM 1446 C CA . ALA A 1 182 ? -10.277 13.022 9.430 1.00 93.81 182 ALA A CA 1
ATOM 1447 C C . ALA A 1 182 ? -9.962 12.959 7.928 1.00 93.81 182 ALA A C 1
ATOM 1449 O O . ALA A 1 182 ? -8.797 12.858 7.532 1.00 93.81 182 ALA A O 1
ATOM 1450 N N . SER A 1 183 ? -10.991 12.990 7.084 1.00 92.69 183 SER A N 1
ATOM 1451 C CA . SER A 1 183 ? -10.836 12.895 5.632 1.00 92.69 183 SER A CA 1
ATOM 1452 C C . SER A 1 183 ? -11.898 13.702 4.892 1.00 92.69 183 SER A C 1
ATOM 1454 O O . SER A 1 183 ? -12.963 13.987 5.433 1.00 92.69 183 SER A O 1
ATOM 1456 N N . GLU A 1 184 ? -11.628 14.079 3.644 1.00 91.50 184 GLU A N 1
ATOM 1457 C CA . GLU A 1 184 ? -12.649 14.715 2.811 1.00 91.50 184 GLU A CA 1
ATOM 1458 C C . GLU A 1 184 ? -13.832 13.760 2.528 1.00 91.50 184 GLU A C 1
ATOM 1460 O O . GLU A 1 184 ? -13.634 12.542 2.467 1.00 91.50 184 GLU A O 1
ATOM 1465 N N . PRO A 1 185 ? -15.061 14.271 2.320 1.00 88.25 185 PRO A N 1
ATOM 1466 C CA . PRO A 1 185 ? -16.280 13.450 2.322 1.00 88.25 185 PRO A CA 1
ATOM 1467 C C . PRO A 1 185 ? -16.275 12.242 1.369 1.00 88.25 185 PRO A C 1
ATOM 1469 O O . PRO A 1 185 ? -16.761 11.162 1.715 1.00 88.25 185 PRO A O 1
ATOM 1472 N N . GLU A 1 186 ? -15.704 12.391 0.172 1.00 87.81 186 GLU A N 1
ATOM 1473 C CA . GLU A 1 186 ? -15.612 11.286 -0.789 1.00 87.81 186 GLU A CA 1
ATOM 1474 C C . GLU A 1 186 ? -14.628 10.199 -0.329 1.00 87.81 186 GLU A C 1
ATOM 1476 O O . GLU A 1 186 ? -14.923 9.007 -0.448 1.00 87.81 186 GLU A O 1
ATOM 1481 N N . LEU A 1 187 ? -13.491 10.585 0.262 1.00 91.44 187 LEU A N 1
ATOM 1482 C CA . LEU A 1 187 ? -12.516 9.637 0.808 1.00 91.44 187 LEU A CA 1
ATOM 1483 C C . LEU A 1 187 ? -13.033 8.949 2.071 1.00 91.44 187 LEU A C 1
ATOM 1485 O O . LEU A 1 187 ? -12.715 7.778 2.266 1.00 91.44 187 LEU A O 1
ATOM 1489 N N . VAL A 1 188 ? -13.863 9.618 2.882 1.00 92.62 188 VAL A N 1
ATOM 1490 C CA . VAL A 1 188 ? -14.562 8.977 4.010 1.00 92.62 188 VAL A CA 1
ATOM 1491 C C . VAL A 1 188 ? -15.349 7.769 3.509 1.00 92.62 188 VAL A C 1
ATOM 1493 O O . VAL A 1 188 ? -15.174 6.666 4.021 1.00 92.62 188 VAL A O 1
ATOM 1496 N N . THR A 1 189 ? -16.154 7.959 2.460 1.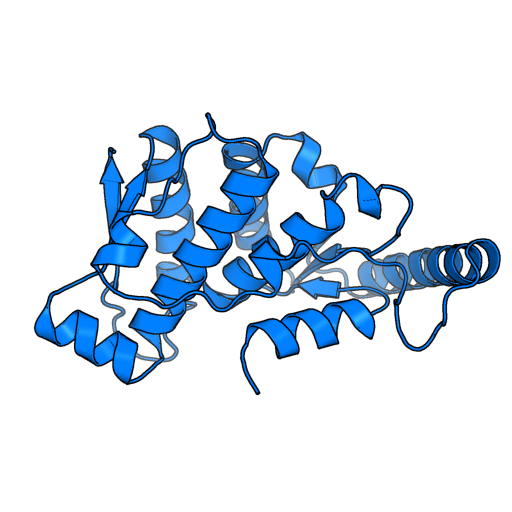00 92.00 189 THR A N 1
ATOM 1497 C CA . THR A 1 189 ? -16.980 6.890 1.877 1.00 92.00 189 THR A CA 1
ATOM 1498 C C . THR A 1 189 ? -16.118 5.770 1.290 1.00 92.00 189 THR A C 1
ATOM 1500 O O . THR A 1 189 ? -16.404 4.590 1.491 1.00 92.00 189 THR A O 1
ATOM 1503 N N . ALA A 1 190 ? -15.042 6.122 0.582 1.00 93.88 190 ALA A N 1
ATOM 1504 C CA . ALA A 1 190 ? -14.145 5.150 -0.036 1.00 93.88 190 ALA A CA 1
ATOM 1505 C C . ALA A 1 190 ? -13.381 4.308 1.009 1.00 93.88 190 ALA A C 1
ATOM 1507 O O . ALA A 1 190 ? -13.299 3.085 0.877 1.00 93.88 190 ALA A O 1
ATOM 1508 N N . LEU A 1 191 ? -12.855 4.947 2.062 1.00 94.00 191 LEU A N 1
ATOM 1509 C CA . LEU A 1 191 ? -12.169 4.277 3.171 1.00 94.00 191 LEU A CA 1
ATOM 1510 C C . LEU A 1 191 ? -13.125 3.383 3.957 1.00 94.00 191 LEU A C 1
ATOM 1512 O O . LEU A 1 191 ? -12.792 2.230 4.222 1.00 94.00 191 LEU A O 1
ATOM 1516 N N . ASP A 1 192 ? -14.306 3.893 4.308 1.00 91.88 192 ASP A N 1
ATOM 1517 C CA . ASP A 1 192 ? -15.301 3.134 5.062 1.00 91.88 192 ASP A CA 1
ATOM 1518 C C . ASP A 1 192 ? -15.730 1.872 4.306 1.00 91.88 192 ASP A C 1
ATOM 1520 O O . ASP A 1 192 ? -15.719 0.775 4.867 1.00 91.88 192 ASP A O 1
ATOM 1524 N N . ARG A 1 193 ? -15.986 1.997 2.999 1.00 93.06 193 ARG A N 1
ATOM 1525 C CA . ARG A 1 193 ? -16.331 0.866 2.134 1.00 93.06 193 ARG A CA 1
ATOM 1526 C C . ARG A 1 193 ? -15.223 -0.188 2.083 1.00 93.06 193 ARG A C 1
ATOM 1528 O O . ARG A 1 193 ? -15.503 -1.368 2.306 1.00 93.06 193 ARG A O 1
ATOM 1535 N N . LEU A 1 194 ? -13.975 0.218 1.831 1.00 94.88 194 LEU A N 1
ATOM 1536 C CA . LEU A 1 194 ? -12.838 -0.709 1.777 1.00 94.88 194 LEU A CA 1
ATOM 1537 C C . LEU A 1 194 ? -12.643 -1.434 3.117 1.00 94.88 194 LEU A C 1
ATOM 1539 O O . LEU A 1 194 ? -12.495 -2.658 3.162 1.00 94.88 194 LEU A O 1
ATOM 1543 N N . LEU A 1 195 ? -12.644 -0.684 4.219 1.00 93.44 195 LEU A N 1
ATOM 1544 C CA . LEU A 1 195 ? -12.387 -1.236 5.543 1.00 93.44 195 LEU A CA 1
ATOM 1545 C C . LEU A 1 195 ? -13.532 -2.148 5.999 1.00 93.44 195 LEU A C 1
ATOM 1547 O O . LEU A 1 195 ? -13.270 -3.229 6.523 1.00 93.44 195 LEU A O 1
ATOM 1551 N N . THR A 1 196 ? -14.784 -1.776 5.727 1.00 91.69 196 THR A N 1
ATOM 1552 C CA . THR A 1 196 ? -15.967 -2.612 5.979 1.00 91.69 196 THR A CA 1
ATOM 1553 C C . THR A 1 196 ? -15.891 -3.927 5.207 1.00 91.69 196 THR A C 1
ATOM 1555 O O . THR A 1 196 ? -16.148 -4.994 5.769 1.00 91.69 196 THR A O 1
ATOM 1558 N N . GLN A 1 197 ? -15.435 -3.901 3.952 1.00 91.62 197 GLN A N 1
ATOM 1559 C CA . GLN A 1 197 ? -15.201 -5.128 3.194 1.00 91.62 197 GLN A CA 1
ATOM 1560 C C . GLN A 1 197 ? -14.108 -6.005 3.824 1.00 91.62 197 GLN A C 1
ATOM 1562 O O . GLN A 1 197 ? -14.260 -7.227 3.870 1.00 91.62 197 GLN A O 1
ATOM 1567 N N . PHE A 1 198 ? -13.036 -5.422 4.372 1.00 93.38 198 PHE A N 1
ATOM 1568 C CA . PHE A 1 198 ? -12.040 -6.191 5.127 1.00 93.38 198 PHE A CA 1
ATOM 1569 C C . PHE A 1 198 ? -12.629 -6.830 6.389 1.00 93.38 198 PHE A C 1
ATOM 1571 O O . PHE A 1 198 ? -12.259 -7.962 6.709 1.00 93.38 198 PHE A O 1
ATOM 1578 N N . VAL A 1 199 ? -13.559 -6.164 7.084 1.00 90.75 199 VAL A N 1
ATOM 1579 C CA . VAL A 1 199 ? -14.283 -6.765 8.218 1.00 90.75 199 VAL A CA 1
ATOM 1580 C C . VAL A 1 199 ? -15.125 -7.953 7.751 1.00 90.75 199 VAL A C 1
ATOM 1582 O O . VAL A 1 199 ? -14.959 -9.053 8.276 1.00 90.75 199 VAL A O 1
ATOM 1585 N N . HIS A 1 200 ? -15.977 -7.764 6.739 1.00 89.25 200 HIS A N 1
ATOM 1586 C CA . HIS A 1 200 ? -16.875 -8.814 6.239 1.00 89.25 200 HIS A CA 1
ATOM 1587 C C . HIS A 1 200 ? -16.137 -10.047 5.717 1.00 89.25 200 HIS A C 1
ATOM 1589 O O . HIS A 1 200 ? -16.630 -11.163 5.845 1.00 89.25 200 HIS A O 1
ATOM 1595 N N . GLN A 1 201 ? -14.946 -9.857 5.152 1.00 87.94 201 GLN A N 1
ATOM 1596 C CA . GLN A 1 201 ? -14.111 -10.947 4.655 1.00 87.94 201 GLN A CA 1
ATOM 1597 C C . GLN A 1 201 ? -13.213 -11.576 5.737 1.00 87.94 201 GLN A C 1
ATOM 1599 O O . GLN A 1 201 ? -12.349 -12.386 5.405 1.00 87.94 201 GLN A O 1
ATOM 1604 N N . GLY A 1 202 ? -13.363 -11.195 7.012 1.00 88.81 202 GLY A N 1
ATOM 1605 C CA . GLY A 1 202 ? -12.575 -11.751 8.117 1.00 88.81 202 GLY A CA 1
ATOM 1606 C C . GLY A 1 202 ? -11.089 -11.375 8.070 1.00 88.81 202 GLY A C 1
ATOM 1607 O O . GLY A 1 202 ? -10.241 -12.124 8.543 1.00 88.81 202 GLY A O 1
ATOM 1608 N N . ARG A 1 203 ? -10.741 -10.225 7.477 1.00 90.25 203 ARG A N 1
ATOM 1609 C CA . ARG A 1 203 ? -9.344 -9.798 7.252 1.00 90.25 203 ARG A CA 1
ATOM 1610 C C . ARG A 1 203 ? -8.793 -8.852 8.319 1.00 90.25 203 ARG A C 1
ATOM 1612 O O . ARG A 1 203 ? -7.625 -8.479 8.253 1.00 90.25 203 ARG A O 1
ATOM 1619 N N . MET A 1 204 ? -9.618 -8.456 9.287 1.00 88.00 204 MET A N 1
ATOM 1620 C CA . MET A 1 204 ? -9.212 -7.598 10.410 1.00 88.00 204 MET A CA 1
ATOM 1621 C C . MET A 1 204 ? -8.820 -8.385 11.663 1.00 88.00 204 MET A C 1
ATOM 1623 O O . MET A 1 204 ? -8.072 -7.886 12.501 1.00 88.00 204 MET A O 1
ATOM 1627 N N . ARG A 1 205 ? -9.333 -9.611 11.805 1.00 84.19 205 ARG A N 1
ATOM 1628 C CA . ARG A 1 205 ? -9.132 -10.467 12.973 1.00 84.19 205 ARG A CA 1
ATOM 1629 C C . ARG A 1 205 ? -9.274 -11.928 12.562 1.00 84.19 205 ARG A C 1
ATOM 1631 O O . ARG A 1 205 ? -10.129 -12.242 11.747 1.00 84.19 205 ARG A O 1
ATOM 1638 N N . LEU A 1 206 ? -8.469 -12.807 13.161 1.00 73.88 206 LEU A N 1
ATOM 1639 C CA . LEU A 1 206 ? -8.525 -14.245 12.880 1.00 73.88 206 LEU A CA 1
ATOM 1640 C C . LEU A 1 206 ? -9.785 -14.913 13.452 1.00 73.88 206 LEU A C 1
ATOM 1642 O O . LEU A 1 206 ? -10.368 -15.751 12.782 1.00 73.88 206 LEU A O 1
ATOM 1646 N N . ASN A 1 207 ? -10.206 -14.539 14.668 1.00 72.56 207 ASN A N 1
ATOM 1647 C CA . ASN A 1 207 ? -11.333 -15.159 15.375 1.00 72.56 207 ASN A CA 1
ATOM 1648 C C . ASN A 1 207 ? -12.161 -14.125 16.152 1.00 72.56 207 ASN A C 1
ATOM 1650 O O . ASN A 1 207 ? -11.593 -13.243 16.800 1.00 72.56 207 ASN A O 1
ATOM 1654 N N . GLY A 1 208 ? -13.483 -14.311 16.180 1.00 76.38 208 GLY A N 1
ATOM 1655 C CA . GLY A 1 208 ? -14.423 -13.519 16.982 1.00 76.38 208 GLY A CA 1
ATOM 1656 C C . GLY A 1 208 ? -14.877 -12.214 16.325 1.00 76.38 208 GLY A C 1
ATOM 1657 O O . GLY A 1 208 ? -14.450 -11.861 15.228 1.00 76.38 208 GLY A O 1
ATOM 1658 N N . GLU A 1 209 ? -15.756 -11.490 17.015 1.00 83.75 209 GLU A N 1
ATOM 1659 C CA . GLU A 1 209 ? -16.284 -10.212 16.536 1.00 83.75 209 GLU A CA 1
ATOM 1660 C C . GLU A 1 209 ? -15.176 -9.145 16.498 1.00 83.75 209 GLU A C 1
ATOM 1662 O O . GLU A 1 209 ? -14.382 -9.004 17.439 1.00 83.75 209 GLU A O 1
ATOM 1667 N N . TYR A 1 210 ? -15.095 -8.406 15.393 1.00 90.25 210 TYR A N 1
ATOM 1668 C CA . TYR A 1 210 ? -14.152 -7.305 15.240 1.00 90.25 210 TYR A CA 1
ATOM 1669 C C . TYR A 1 210 ? -14.794 -5.992 15.692 1.00 90.25 210 TYR A C 1
ATOM 1671 O O . TYR A 1 210 ? -15.814 -5.578 15.148 1.00 90.25 210 TYR A O 1
ATOM 1679 N N . LYS A 1 211 ? -14.164 -5.318 16.661 1.00 91.00 211 LYS A N 1
ATOM 1680 C CA . LYS A 1 211 ? -14.502 -3.945 17.047 1.00 91.00 211 LYS A CA 1
ATOM 1681 C C . LYS A 1 211 ? -13.489 -2.996 16.397 1.00 91.00 211 LYS A C 1
ATOM 1683 O O . LYS A 1 211 ? -12.305 -3.115 16.718 1.00 91.00 211 LYS A O 1
ATOM 1688 N N . PRO A 1 212 ? -13.910 -2.081 15.506 1.00 94.19 212 PRO A N 1
ATOM 1689 C CA . PRO A 1 212 ? -12.994 -1.158 14.845 1.00 94.19 212 PRO A CA 1
ATOM 1690 C C . PRO A 1 212 ? -12.176 -0.324 15.834 1.00 94.19 212 PRO A C 1
ATOM 1692 O O . PRO A 1 212 ? -12.726 0.330 16.720 1.00 94.19 212 PRO A O 1
ATOM 1695 N N . CYS A 1 213 ? -10.855 -0.300 15.648 1.00 95.62 213 CYS A N 1
ATOM 1696 C CA . CYS A 1 213 ? -9.943 0.561 16.408 1.00 95.62 213 CYS A CA 1
ATOM 1697 C C . CYS A 1 213 ? -9.855 1.988 15.833 1.00 95.62 213 CYS A C 1
ATOM 1699 O O . CYS A 1 213 ? -8.962 2.754 16.191 1.00 95.62 213 CYS A O 1
ATOM 1701 N N . TYR A 1 214 ? -10.737 2.334 14.898 1.00 95.81 214 TYR A N 1
ATOM 1702 C CA . TYR A 1 214 ? -10.737 3.591 14.163 1.00 95.81 214 TYR A CA 1
ATOM 1703 C C . TYR A 1 214 ? -12.169 4.086 13.930 1.00 95.81 214 TYR A C 1
ATOM 1705 O O . TYR A 1 214 ? -13.129 3.316 13.981 1.00 95.81 214 TYR A O 1
ATOM 1713 N N . ARG A 1 215 ? -12.300 5.379 13.641 1.00 95.06 215 ARG A N 1
ATOM 1714 C CA . ARG A 1 215 ? -13.483 6.019 13.064 1.00 95.06 215 ARG A CA 1
ATOM 1715 C C . ARG A 1 215 ? -13.019 6.950 11.959 1.00 95.06 215 ARG A C 1
ATOM 1717 O O . ARG A 1 215 ? -12.094 7.730 12.177 1.00 95.06 215 ARG A O 1
ATOM 1724 N N . VAL A 1 216 ? -13.663 6.877 10.802 1.00 93.56 216 VAL A N 1
ATOM 1725 C CA . VAL A 1 216 ? -13.418 7.812 9.703 1.00 93.56 216 VAL A CA 1
ATOM 1726 C C . VAL A 1 216 ? -14.476 8.905 9.786 1.00 93.56 216 VAL A C 1
ATOM 1728 O O . VAL A 1 216 ? -15.666 8.600 9.855 1.00 93.56 216 VAL A O 1
ATOM 1731 N N . VAL A 1 217 ? -14.051 10.165 9.857 1.00 93.69 217 VAL A N 1
ATOM 1732 C CA . VAL A 1 217 ? -14.942 11.323 10.011 1.00 93.69 217 VAL A CA 1
ATOM 1733 C C . VAL A 1 217 ? -14.640 12.373 8.939 1.00 93.69 217 VAL A C 1
ATOM 1735 O O . VAL A 1 217 ? -13.489 12.474 8.509 1.00 93.69 217 VAL A O 1
ATOM 1738 N N . PRO A 1 218 ? -15.637 13.163 8.503 1.00 91.81 218 PRO A N 1
ATOM 1739 C CA . PRO A 1 218 ? -15.386 14.331 7.666 1.00 91.81 218 PRO A CA 1
ATOM 1740 C C . PRO A 1 218 ? -14.439 15.321 8.362 1.00 91.81 218 PRO A C 1
ATOM 1742 O O . PRO A 1 218 ? -14.608 15.578 9.558 1.00 91.81 218 PRO A O 1
ATOM 1745 N N . ALA A 1 219 ? -13.447 15.823 7.621 1.00 82.81 219 ALA A N 1
ATOM 1746 C CA . ALA A 1 219 ? -12.526 16.881 8.048 1.00 82.81 219 ALA A CA 1
ATOM 1747 C C . ALA A 1 219 ? -13.158 18.279 7.979 1.00 82.81 219 ALA A C 1
ATOM 1749 O O . ALA A 1 219 ? -14.008 18.500 7.083 1.00 82.81 219 ALA A O 1
#